Protein AF-A0AAX1NDA7-F1 (afdb_monomer_lite)

Sequence (200 aa):
MTFFILLLIAFISIFSLPVILVQLQAKRLNAKITISEAFKLRASKSASEKLFKGLAIVQENNFNISLSDLETLHLAGGNPEKVMTALLKYRDIKSLSFQKLSALELAGLDYEASIEDSLKDKTLRIESLKIGQFVINYEAVFSNRIGLGLEENQNENLESKIIDRLTNFLMNWEGEDKLKMQHYILTNVLNVEYWDRILV

Foldseek 3Di:
DVVVVVVVVVVCCVLQVQLVVLQVLLVVLQAHDDSVVSSVCVVVVLRDNQLSLLRNLCVVVVPPADSVNSSVLVVLVFGSNVLSVVCVVCVVPPLDDSVLSSVCRSVVHPQVVLVVVQQDWDKDWDAFPDDPPDTDTDIDTDRHRRPQPPPPVVVVVVVVQLVVLVVVCVVPDPDPDPVVVVVCCVCPSVNPVVVVVVSD

InterPro domains:
  IPR022853 Flotillin-like protein FloA [PF12127] (5-127)

Structure (mmCIF, N/CA/C/O backbone):
data_AF-A0AAX1NDA7-F1
#
_entry.id   AF-A0AAX1NDA7-F1
#
loop_
_atom_site.group_PDB
_atom_site.id
_atom_site.type_symbol
_atom_site.label_atom_id
_atom_site.label_alt_id
_atom_site.label_comp_id
_atom_site.label_asym_id
_atom_site.label_entity_id
_atom_site.label_seq_id
_atom_site.pdbx_PDB_ins_code
_atom_site.Cartn_x
_ato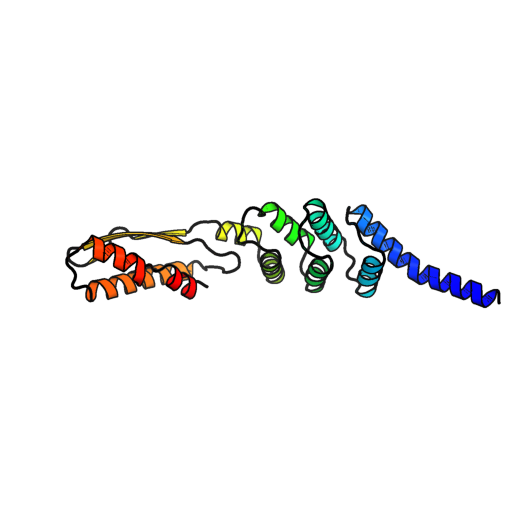m_site.Cartn_y
_atom_site.Cartn_z
_atom_site.occupancy
_atom_site.B_iso_or_equiv
_atom_site.auth_seq_id
_atom_site.auth_comp_id
_atom_site.auth_asym_id
_atom_site.auth_atom_id
_atom_site.pdbx_PDB_model_num
ATOM 1 N N . MET A 1 1 ? 36.293 -14.460 -36.696 1.00 82.44 1 MET A N 1
ATOM 2 C CA . MET A 1 1 ? 36.290 -13.334 -35.731 1.00 82.44 1 MET A CA 1
ATOM 3 C C . MET A 1 1 ? 35.095 -12.407 -35.942 1.00 82.44 1 MET A C 1
ATOM 5 O O . MET A 1 1 ? 34.303 -12.256 -35.024 1.00 82.44 1 MET A O 1
ATOM 9 N N . THR A 1 2 ? 34.897 -11.866 -37.148 1.00 92.12 2 THR A N 1
ATOM 10 C CA . THR A 1 2 ? 33.751 -11.003 -37.511 1.00 92.12 2 THR A CA 1
ATOM 11 C C . THR A 1 2 ? 32.382 -11.622 -37.216 1.00 92.12 2 THR A C 1
ATOM 13 O O . THR A 1 2 ? 31.548 -10.963 -36.611 1.00 92.12 2 THR A O 1
ATOM 16 N N . PHE A 1 3 ? 32.171 -12.902 -37.539 1.00 94.12 3 PHE A N 1
ATOM 17 C CA . PHE A 1 3 ? 30.921 -13.614 -37.223 1.00 94.12 3 PHE A CA 1
ATOM 18 C C . PHE A 1 3 ? 30.605 -13.648 -35.716 1.00 94.12 3 PHE A C 1
ATOM 20 O O . PHE A 1 3 ? 29.478 -13.389 -35.309 1.00 94.12 3 PHE A O 1
ATOM 27 N N . PHE A 1 4 ? 31.613 -13.905 -34.878 1.00 93.94 4 PHE A N 1
ATOM 28 C CA . PHE A 1 4 ? 31.458 -13.976 -33.420 1.00 93.94 4 PHE A CA 1
ATOM 29 C C . PHE A 1 4 ? 31.134 -12.608 -32.810 1.00 93.94 4 PHE A C 1
ATOM 31 O O . PHE A 1 4 ? 30.295 -12.507 -31.921 1.00 93.94 4 PHE A O 1
ATOM 38 N N . ILE A 1 5 ? 31.763 -11.549 -33.328 1.00 94.19 5 ILE A N 1
ATOM 39 C CA . ILE A 1 5 ? 31.472 -10.164 -32.938 1.00 94.19 5 ILE A CA 1
ATOM 40 C C . ILE A 1 5 ? 30.029 -9.805 -33.307 1.00 94.19 5 ILE A C 1
ATOM 42 O O . ILE A 1 5 ? 29.308 -9.237 -32.492 1.00 94.19 5 ILE A O 1
ATOM 46 N N . LEU A 1 6 ? 29.584 -10.180 -34.508 1.00 94.12 6 LEU A N 1
ATOM 47 C CA . LEU A 1 6 ? 28.227 -9.901 -34.975 1.00 94.12 6 LEU A CA 1
ATOM 48 C C . LEU A 1 6 ? 27.173 -10.632 -34.127 1.00 94.12 6 LEU A C 1
ATOM 50 O O . LEU A 1 6 ? 26.160 -10.042 -33.757 1.00 94.12 6 LEU A O 1
ATOM 54 N N . LEU A 1 7 ? 27.454 -11.882 -33.748 1.00 93.94 7 LEU A N 1
ATOM 55 C CA . LEU A 1 7 ? 26.606 -12.675 -32.857 1.00 93.94 7 LEU A CA 1
ATOM 56 C C . LEU A 1 7 ? 26.538 -12.079 -31.443 1.00 93.94 7 LEU A C 1
ATOM 58 O O . LEU A 1 7 ? 25.459 -12.010 -30.858 1.00 93.94 7 LEU A O 1
ATOM 62 N N . LEU A 1 8 ? 27.661 -11.586 -30.916 1.00 92.62 8 LEU A N 1
ATOM 63 C CA . LEU A 1 8 ? 27.707 -10.906 -29.621 1.00 92.62 8 LEU A CA 1
ATOM 64 C C . LEU A 1 8 ? 26.878 -9.611 -29.627 1.00 92.62 8 LEU A C 1
ATOM 66 O O . LEU A 1 8 ? 26.111 -9.365 -28.699 1.00 92.62 8 LEU A O 1
ATOM 70 N N . ILE A 1 9 ? 26.995 -8.799 -30.682 1.00 91.31 9 ILE A N 1
ATOM 71 C CA . ILE A 1 9 ? 26.216 -7.560 -30.835 1.00 91.31 9 ILE A CA 1
ATOM 72 C C . ILE A 1 9 ? 24.720 -7.876 -30.925 1.00 91.31 9 ILE A C 1
ATOM 74 O O . ILE A 1 9 ? 23.918 -7.238 -30.240 1.00 91.31 9 ILE A O 1
ATOM 78 N N . ALA A 1 10 ? 24.346 -8.881 -31.722 1.00 89.94 10 ALA A N 1
ATOM 79 C CA . ALA A 1 10 ? 22.960 -9.326 -31.832 1.00 89.94 10 ALA A CA 1
ATOM 80 C C . ALA A 1 10 ? 22.410 -9.784 -30.471 1.00 89.94 10 ALA A C 1
ATOM 82 O O . ALA A 1 10 ? 21.318 -9.374 -30.080 1.00 89.94 10 ALA A O 1
ATOM 83 N N . PHE A 1 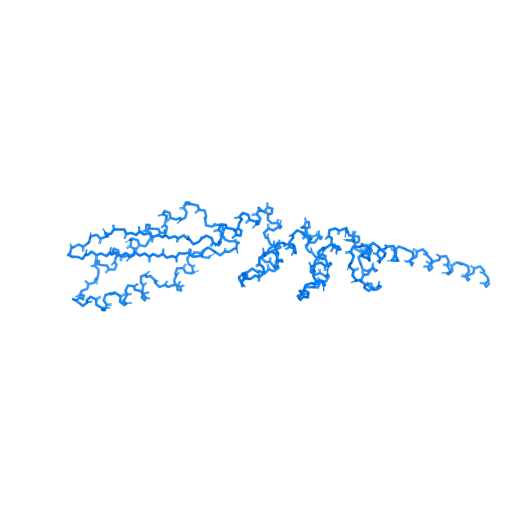11 ? 23.194 -10.554 -29.711 1.00 90.06 11 PHE A N 1
ATOM 84 C CA . PHE A 1 11 ? 22.829 -10.997 -28.367 1.00 90.06 11 PHE A CA 1
ATOM 85 C C . PHE A 1 11 ? 22.601 -9.807 -27.424 1.00 90.06 11 PHE A C 1
ATOM 87 O O . PHE A 1 11 ? 21.525 -9.677 -26.845 1.00 90.06 11 PHE A O 1
ATOM 94 N N . ILE A 1 12 ? 23.555 -8.876 -27.325 1.00 88.62 12 ILE A N 1
ATOM 95 C CA . ILE A 1 12 ? 23.425 -7.690 -26.461 1.00 88.62 12 ILE A CA 1
ATOM 96 C C . ILE A 1 12 ? 22.200 -6.855 -26.853 1.00 88.62 12 ILE A C 1
ATOM 98 O O . ILE A 1 12 ? 21.467 -6.389 -25.979 1.00 88.62 12 ILE A O 1
ATOM 102 N N . SER A 1 13 ? 21.944 -6.685 -28.152 1.00 85.69 13 SER A N 1
ATOM 103 C CA . SER A 1 13 ? 20.793 -5.923 -28.642 1.00 85.69 13 SER A CA 1
ATOM 104 C C . SER A 1 13 ? 19.461 -6.556 -28.213 1.00 85.69 13 SER A C 1
ATOM 106 O O . SER A 1 13 ? 18.591 -5.860 -27.689 1.00 85.69 13 SER A O 1
ATOM 108 N N . ILE A 1 14 ? 19.334 -7.883 -28.317 1.00 86.69 14 ILE A N 1
ATOM 109 C CA . ILE A 1 14 ? 18.126 -8.621 -27.911 1.00 86.69 14 ILE A CA 1
ATOM 110 C C . ILE A 1 14 ? 17.845 -8.483 -26.406 1.00 86.69 14 ILE A C 1
ATOM 112 O O . ILE A 1 14 ? 16.685 -8.363 -26.013 1.00 86.69 14 ILE A O 1
ATOM 116 N N . PHE A 1 15 ? 18.879 -8.469 -25.559 1.00 84.56 15 PHE A N 1
ATOM 117 C CA . PHE A 1 15 ? 18.701 -8.351 -24.106 1.00 84.56 15 PHE A CA 1
ATOM 118 C C . PHE A 1 15 ? 18.529 -6.905 -23.622 1.00 84.56 15 PHE A C 1
ATOM 120 O O . PHE A 1 15 ? 17.780 -6.663 -22.676 1.00 84.56 15 PHE A O 1
ATOM 127 N N . SER A 1 16 ? 19.188 -5.937 -24.260 1.00 87.88 16 SER A N 1
ATOM 128 C CA . SER A 1 16 ? 19.154 -4.527 -23.839 1.00 87.88 16 SER A CA 1
ATOM 129 C C . SER A 1 16 ? 17.876 -3.801 -24.260 1.00 87.88 16 SER A C 1
ATOM 131 O O . SER A 1 16 ? 17.327 -3.034 -23.468 1.00 87.88 16 SER A O 1
ATOM 133 N N . LEU A 1 17 ? 17.360 -4.064 -25.467 1.00 88.94 17 LEU A N 1
ATOM 134 C CA . LEU A 1 17 ? 16.181 -3.369 -25.992 1.00 88.94 17 LEU A CA 1
ATOM 135 C C . LEU A 1 17 ? 14.946 -3.505 -25.078 1.00 88.94 17 LEU A C 1
ATOM 137 O O . LEU A 1 17 ? 14.357 -2.476 -24.742 1.00 88.94 17 LEU A O 1
ATOM 141 N N . PRO A 1 18 ? 14.560 -4.705 -24.592 1.00 90.75 18 PRO A N 1
ATOM 142 C CA . PRO A 1 18 ? 13.415 -4.843 -23.694 1.00 90.75 18 PRO A CA 1
ATOM 143 C C . PRO A 1 18 ? 13.579 -4.084 -22.374 1.00 90.75 18 PRO A C 1
ATOM 145 O O . PRO A 1 18 ? 12.606 -3.530 -21.870 1.00 90.75 18 PRO A O 1
ATOM 148 N N . VAL A 1 19 ? 14.795 -4.034 -21.820 1.00 93.38 19 VAL A N 1
ATOM 149 C CA . VAL A 1 19 ? 15.082 -3.319 -20.563 1.00 93.38 19 VAL A CA 1
ATOM 150 C C . VAL A 1 19 ? 14.910 -1.812 -20.756 1.00 93.38 19 VAL A C 1
ATOM 152 O O . VAL A 1 19 ? 14.253 -1.154 -19.950 1.00 93.38 19 VAL A O 1
ATOM 155 N N . ILE A 1 20 ? 15.425 -1.274 -21.864 1.00 93.31 20 ILE A N 1
ATOM 156 C CA . ILE A 1 20 ? 15.280 0.145 -22.214 1.00 93.31 20 ILE A CA 1
ATOM 157 C C . ILE A 1 20 ? 13.802 0.505 -22.407 1.00 93.31 20 ILE A C 1
ATOM 159 O O . ILE A 1 20 ? 13.357 1.556 -21.945 1.00 93.31 20 ILE A O 1
ATOM 163 N N . LEU A 1 21 ? 13.010 -0.372 -23.035 1.00 93.62 21 LEU A N 1
ATOM 164 C CA . LEU A 1 21 ? 11.570 -0.154 -23.203 1.00 93.62 21 LEU A CA 1
ATOM 165 C C . LEU A 1 21 ? 10.838 -0.038 -21.860 1.00 93.62 21 LEU A C 1
ATOM 167 O O . LEU A 1 21 ? 9.970 0.824 -21.724 1.00 93.62 21 LEU A O 1
ATOM 171 N N . VAL A 1 22 ? 11.199 -0.854 -20.865 1.00 94.88 22 VAL A N 1
ATOM 172 C CA . VAL A 1 22 ? 10.634 -0.771 -19.507 1.00 94.88 22 VAL A CA 1
ATOM 173 C C . VAL A 1 22 ? 11.007 0.558 -18.840 1.00 94.88 22 VAL A C 1
ATOM 175 O O . VAL A 1 22 ? 10.139 1.223 -18.277 1.00 94.88 22 VAL A O 1
ATOM 178 N N . GLN A 1 23 ? 12.260 1.010 -18.968 1.00 95.19 23 GLN A N 1
ATOM 179 C CA . GLN A 1 23 ? 12.670 2.320 -18.442 1.00 95.19 23 GLN A CA 1
ATOM 180 C C . GLN A 1 23 ? 11.934 3.483 -19.110 1.00 95.19 23 GLN A C 1
ATOM 182 O O . GLN A 1 23 ? 11.559 4.444 -18.441 1.00 95.19 23 GLN A O 1
ATOM 187 N N . LEU A 1 24 ? 11.706 3.404 -20.423 1.00 94.88 24 LEU A N 1
ATOM 188 C CA . LEU A 1 24 ? 10.935 4.414 -21.143 1.00 94.88 24 LEU A CA 1
ATOM 189 C C . LEU A 1 24 ? 9.473 4.440 -20.689 1.00 94.88 24 LEU A C 1
ATOM 191 O O . LEU A 1 24 ? 8.916 5.525 -20.549 1.00 94.88 24 LEU A O 1
ATOM 195 N N . GLN A 1 25 ? 8.862 3.280 -20.435 1.00 95.19 25 GLN A N 1
ATOM 196 C CA . GLN A 1 25 ? 7.503 3.200 -19.887 1.00 95.19 25 GLN A CA 1
ATOM 197 C C . GLN A 1 25 ? 7.418 3.843 -18.502 1.00 95.19 25 GLN A C 1
ATOM 199 O O . GLN A 1 25 ? 6.576 4.713 -18.297 1.00 95.19 25 GLN A O 1
ATOM 204 N N . ALA A 1 26 ? 8.331 3.490 -17.595 1.00 96.44 26 ALA A N 1
ATOM 205 C CA . ALA A 1 26 ? 8.395 4.088 -16.265 1.00 96.44 26 ALA A CA 1
ATOM 206 C C . ALA A 1 26 ? 8.580 5.613 -16.345 1.00 96.44 26 ALA A C 1
ATOM 208 O O . ALA A 1 26 ? 7.808 6.371 -15.759 1.00 96.44 26 ALA A O 1
ATOM 209 N N . LYS A 1 27 ? 9.524 6.077 -17.176 1.00 96.56 27 LYS A N 1
ATOM 210 C CA . LYS A 1 27 ? 9.809 7.505 -17.363 1.00 96.56 27 LYS A CA 1
ATOM 211 C C . LYS A 1 27 ? 8.614 8.288 -17.913 1.00 96.56 27 LYS A C 1
ATOM 213 O O . LYS A 1 27 ? 8.420 9.430 -17.513 1.00 96.56 27 LYS A O 1
ATOM 218 N N . ARG A 1 28 ? 7.814 7.702 -18.814 1.00 97.38 28 ARG A N 1
ATOM 219 C CA . ARG A 1 28 ? 6.577 8.331 -19.324 1.00 97.38 28 ARG A CA 1
ATOM 220 C C . ARG A 1 28 ? 5.535 8.555 -18.229 1.00 97.38 28 ARG A C 1
ATOM 222 O O . ARG A 1 28 ? 4.724 9.460 -18.358 1.00 97.38 28 ARG A O 1
ATOM 229 N N . LEU A 1 29 ? 5.572 7.741 -17.181 1.00 96.25 29 LEU A N 1
ATOM 230 C CA . LEU A 1 29 ? 4.669 7.795 -16.034 1.00 96.25 29 LEU A CA 1
ATOM 231 C C . LEU A 1 29 ? 5.309 8.509 -14.832 1.00 96.25 29 LEU A C 1
ATOM 233 O O . LEU A 1 29 ? 4.854 8.326 -13.713 1.00 96.25 29 LEU A O 1
ATOM 237 N N . ASN A 1 30 ? 6.383 9.281 -15.050 1.00 95.94 30 ASN A N 1
ATOM 238 C CA . ASN A 1 30 ? 7.166 9.974 -14.017 1.00 95.94 30 ASN A CA 1
ATOM 239 C C . ASN A 1 30 ? 7.809 9.066 -12.952 1.00 95.94 30 ASN A C 1
ATOM 241 O O . ASN A 1 30 ? 8.364 9.555 -11.970 1.00 95.94 30 ASN A O 1
ATOM 245 N N . ALA A 1 31 ? 7.839 7.754 -13.182 1.00 96.81 31 ALA A N 1
ATOM 246 C CA . ALA A 1 31 ? 8.492 6.791 -12.313 1.00 96.81 31 ALA A CA 1
ATOM 247 C C . ALA A 1 31 ? 9.965 6.622 -12.716 1.00 96.81 31 ALA A C 1
ATOM 249 O O . ALA A 1 31 ? 10.293 6.237 -13.844 1.00 96.81 31 ALA A O 1
ATOM 250 N N . LYS A 1 32 ? 10.883 6.903 -11.791 1.00 95.88 32 LYS A N 1
ATOM 251 C CA . LYS A 1 32 ? 12.325 6.728 -12.006 1.00 95.88 32 LYS A CA 1
ATOM 252 C C . LYS A 1 32 ? 12.742 5.341 -11.535 1.00 95.88 32 LYS A C 1
ATOM 254 O O . LYS A 1 32 ? 12.599 5.025 -10.361 1.00 95.88 32 LYS A O 1
ATOM 259 N N . ILE A 1 33 ? 13.292 4.534 -12.438 1.00 96.50 33 ILE A N 1
ATOM 260 C CA . ILE A 1 33 ? 13.837 3.210 -12.116 1.00 96.50 33 ILE A CA 1
ATOM 261 C C . ILE A 1 33 ? 15.263 3.069 -12.641 1.00 96.50 33 ILE A C 1
ATOM 263 O O . ILE A 1 33 ? 15.625 3.584 -13.706 1.00 96.50 33 ILE A O 1
ATOM 267 N N . THR A 1 34 ? 16.075 2.334 -11.899 1.00 95.62 34 THR A N 1
ATOM 268 C CA . THR A 1 34 ? 17.425 1.947 -12.300 1.00 95.62 34 THR A CA 1
ATOM 269 C C . THR A 1 34 ? 17.394 0.858 -13.377 1.00 95.62 34 THR A C 1
ATOM 271 O O . THR A 1 34 ? 16.381 0.199 -13.621 1.00 95.62 34 THR A O 1
ATOM 274 N N . ILE A 1 35 ? 18.528 0.653 -14.050 1.00 92.12 35 ILE A N 1
ATOM 275 C CA . ILE A 1 35 ? 18.670 -0.383 -15.087 1.00 92.12 35 ILE A CA 1
ATOM 276 C C . ILE A 1 35 ? 18.505 -1.784 -14.476 1.00 92.12 35 ILE A C 1
ATOM 278 O O . ILE A 1 35 ? 17.890 -2.659 -15.084 1.00 92.12 35 ILE A O 1
ATOM 282 N N . SER A 1 36 ? 19.025 -1.994 -13.263 1.00 93.31 36 SER A N 1
ATOM 283 C CA . SER A 1 36 ? 18.909 -3.265 -12.544 1.00 93.31 36 SER A CA 1
ATOM 284 C C . SER A 1 36 ? 17.461 -3.572 -12.156 1.00 93.31 36 SER A C 1
ATOM 286 O O . SER A 1 36 ? 17.020 -4.708 -12.313 1.00 93.31 36 SER A O 1
ATOM 288 N N . GLU A 1 37 ? 16.696 -2.574 -11.711 1.00 95.94 37 GLU A N 1
ATOM 289 C CA . GLU A 1 37 ? 15.258 -2.714 -11.447 1.00 95.94 37 GLU A CA 1
ATOM 290 C C . GLU A 1 37 ? 14.476 -3.006 -12.728 1.00 95.94 37 GLU A C 1
ATOM 292 O O . GLU A 1 37 ? 13.682 -3.941 -12.756 1.00 95.94 37 GLU A O 1
ATOM 297 N N . ALA A 1 38 ? 14.750 -2.288 -13.820 1.00 95.00 38 ALA A N 1
ATOM 298 C CA . ALA A 1 38 ? 14.111 -2.547 -15.109 1.00 95.00 38 ALA A CA 1
ATOM 299 C C . ALA A 1 38 ? 14.371 -3.978 -15.611 1.00 95.00 38 ALA A C 1
ATOM 301 O O . ALA A 1 38 ? 13.467 -4.628 -16.140 1.00 95.00 38 ALA A O 1
ATOM 302 N N . PHE A 1 39 ? 15.588 -4.492 -15.408 1.00 93.75 39 PHE A N 1
ATOM 303 C CA . PHE A 1 39 ? 15.922 -5.880 -15.714 1.00 93.75 39 PHE A CA 1
ATOM 304 C C . PHE A 1 39 ? 15.120 -6.868 -14.851 1.00 93.75 39 PHE A C 1
ATOM 306 O O . PHE A 1 39 ? 14.557 -7.819 -15.394 1.00 93.75 39 PHE A O 1
ATOM 313 N N . LYS A 1 40 ? 15.010 -6.624 -13.536 1.00 94.25 40 LYS A N 1
ATOM 314 C CA . LYS A 1 40 ? 14.211 -7.459 -12.620 1.00 94.25 40 LYS A CA 1
ATOM 315 C C . LYS A 1 40 ? 12.735 -7.486 -13.012 1.00 94.25 40 LYS A C 1
ATOM 317 O O . LYS A 1 40 ? 12.207 -8.570 -13.235 1.00 94.25 40 LYS A O 1
ATOM 322 N N . LEU A 1 41 ? 12.123 -6.316 -13.207 1.00 95.50 41 LEU A N 1
ATOM 323 C CA . LEU A 1 41 ? 10.721 -6.182 -13.623 1.00 95.50 41 LEU A CA 1
ATOM 324 C C . LEU A 1 41 ? 10.449 -6.869 -14.968 1.00 95.50 41 LEU A C 1
ATOM 326 O O . LEU A 1 41 ? 9.379 -7.438 -15.202 1.00 95.50 41 LEU A O 1
ATOM 330 N N . ARG A 1 42 ? 11.427 -6.828 -15.883 1.00 92.31 42 ARG A N 1
ATOM 331 C CA . ARG A 1 42 ? 11.331 -7.538 -17.159 1.00 92.31 42 ARG A CA 1
ATOM 332 C C . ARG A 1 42 ? 11.388 -9.054 -16.968 1.00 92.31 42 ARG A C 1
ATOM 334 O O . ARG A 1 42 ? 10.616 -9.756 -17.621 1.00 92.31 42 ARG A O 1
ATOM 341 N N . ALA A 1 43 ? 12.285 -9.546 -16.116 1.00 91.25 43 ALA A N 1
ATOM 342 C CA . ALA A 1 43 ? 12.446 -10.971 -15.839 1.00 91.25 43 ALA A CA 1
ATOM 343 C C . ALA A 1 43 ? 11.220 -11.566 -15.125 1.00 91.25 43 ALA A C 1
ATOM 345 O O . ALA A 1 43 ? 10.753 -12.634 -15.520 1.00 91.25 43 ALA A O 1
ATOM 346 N N . SER A 1 44 ? 10.658 -10.855 -14.140 1.00 91.94 44 SER A N 1
ATOM 347 C CA . SER A 1 44 ? 9.440 -11.256 -13.418 1.00 91.94 44 SER A CA 1
ATOM 348 C C . SER A 1 44 ? 8.150 -11.019 -14.212 1.00 91.94 44 SER A C 1
ATOM 350 O O . SER A 1 44 ? 7.101 -11.534 -13.835 1.00 91.94 44 SER A O 1
ATOM 352 N N . LYS A 1 45 ? 8.216 -10.277 -15.330 1.00 92.44 45 LYS A N 1
ATOM 353 C CA . LYS A 1 45 ? 7.056 -9.835 -16.128 1.00 92.44 45 LYS A CA 1
ATOM 354 C C . LYS A 1 45 ? 6.032 -9.036 -15.304 1.00 92.44 45 LYS A C 1
ATOM 356 O O . LYS A 1 45 ? 4.847 -9.053 -15.621 1.00 92.44 45 LYS A O 1
ATOM 361 N N . SER A 1 46 ? 6.494 -8.322 -14.281 1.00 93.62 46 SER A N 1
ATOM 362 C CA . SER A 1 46 ? 5.663 -7.508 -13.383 1.00 93.62 46 SER A CA 1
ATOM 363 C C . SER A 1 46 ? 5.538 -6.044 -13.820 1.00 93.62 46 SER A C 1
ATOM 365 O O . SER A 1 46 ? 4.768 -5.287 -13.232 1.00 93.62 46 SER A O 1
ATOM 367 N N . ALA A 1 47 ? 6.294 -5.622 -14.842 1.00 94.25 47 ALA A N 1
ATOM 368 C CA . ALA A 1 47 ? 6.224 -4.265 -15.374 1.00 94.25 47 ALA A CA 1
ATOM 369 C C . ALA A 1 47 ? 4.800 -3.944 -15.860 1.00 94.25 47 ALA A C 1
ATOM 371 O O . ALA A 1 47 ? 4.333 -4.498 -16.857 1.00 94.25 47 ALA A O 1
ATOM 372 N N . SER A 1 48 ? 4.127 -3.023 -15.170 1.00 96.12 48 SER A N 1
ATOM 373 C CA . SER A 1 48 ? 2.771 -2.591 -15.495 1.00 96.12 48 SER A CA 1
ATOM 374 C C . SER A 1 48 ? 2.585 -1.095 -15.258 1.00 96.12 48 SER A C 1
ATOM 376 O O . SER A 1 48 ? 3.280 -0.476 -14.452 1.00 96.12 48 SER A O 1
ATOM 378 N N . GLU A 1 49 ? 1.616 -0.501 -15.956 1.00 96.50 49 GLU A N 1
ATOM 379 C CA . GLU A 1 49 ? 1.283 0.919 -15.802 1.00 96.50 49 GLU A CA 1
ATOM 380 C C . GLU A 1 49 ? 0.871 1.251 -14.360 1.00 96.50 49 GLU A C 1
ATOM 382 O O . GLU A 1 49 ? 1.348 2.232 -13.795 1.00 96.50 49 GLU A O 1
ATOM 387 N N . LYS A 1 50 ? 0.057 0.386 -13.740 1.00 96.62 50 LYS A N 1
ATOM 388 C CA . LYS A 1 50 ? -0.397 0.529 -12.346 1.00 96.62 50 LYS A CA 1
ATOM 389 C C . LYS A 1 50 ? 0.770 0.519 -11.358 1.00 96.62 50 LYS A C 1
ATOM 391 O O . LYS A 1 50 ? 0.790 1.310 -10.418 1.00 96.62 50 LYS A O 1
ATOM 396 N N . LEU A 1 51 ? 1.759 -0.353 -11.577 1.00 97.62 51 LEU A N 1
ATOM 397 C CA . LEU A 1 51 ? 2.968 -0.403 -10.754 1.00 97.62 51 LEU A CA 1
ATOM 398 C C . LEU A 1 51 ? 3.750 0.912 -10.847 1.00 97.62 51 LEU A C 1
ATOM 400 O O . LEU A 1 51 ? 4.122 1.485 -9.825 1.00 97.62 51 LEU A O 1
ATOM 404 N N . PHE A 1 52 ? 3.971 1.414 -12.065 1.00 97.94 52 PHE A N 1
ATOM 405 C CA . PHE A 1 52 ? 4.724 2.650 -12.271 1.00 97.94 52 PHE A CA 1
ATOM 406 C C . PHE A 1 52 ? 3.997 3.883 -11.743 1.00 97.94 52 PHE A C 1
ATOM 408 O O . PHE A 1 52 ? 4.640 4.720 -11.121 1.00 97.94 52 PHE A O 1
ATOM 415 N N . LYS A 1 53 ? 2.675 3.983 -11.908 1.00 97.94 53 LYS A N 1
ATOM 416 C CA . LYS A 1 53 ? 1.899 5.078 -11.309 1.00 97.94 53 LYS A CA 1
ATOM 417 C C . LYS A 1 53 ? 1.961 5.053 -9.782 1.00 97.94 53 LYS A C 1
ATOM 419 O O . LYS A 1 53 ? 2.193 6.091 -9.169 1.00 97.94 53 LYS A O 1
ATOM 424 N N . GLY A 1 54 ? 1.855 3.871 -9.168 1.00 97.38 54 GLY A N 1
ATOM 425 C CA . GLY A 1 54 ? 2.090 3.714 -7.730 1.00 97.38 54 GLY A CA 1
ATOM 426 C C . GLY A 1 54 ? 3.495 4.167 -7.313 1.00 97.38 54 GLY A C 1
ATOM 427 O O . GLY A 1 54 ? 3.641 4.908 -6.342 1.00 97.38 54 GLY A O 1
ATOM 428 N N . LEU A 1 55 ? 4.526 3.791 -8.078 1.00 98.06 55 LEU A N 1
ATOM 429 C CA . LEU A 1 55 ? 5.908 4.204 -7.813 1.00 98.06 55 LEU A CA 1
ATOM 430 C C . LEU A 1 55 ? 6.111 5.718 -7.967 1.00 98.06 55 LEU A C 1
ATOM 432 O O . LEU A 1 55 ? 6.842 6.310 -7.176 1.00 98.06 55 LEU A O 1
ATOM 436 N N . ALA A 1 56 ? 5.467 6.349 -8.949 1.00 97.88 56 ALA A N 1
ATOM 437 C CA . ALA A 1 56 ? 5.511 7.796 -9.124 1.00 97.88 56 ALA A CA 1
ATOM 438 C C . ALA A 1 56 ? 4.950 8.510 -7.887 1.00 97.88 56 ALA A C 1
ATOM 440 O O . ALA A 1 56 ? 5.630 9.365 -7.326 1.00 97.88 56 ALA A O 1
ATOM 441 N N . ILE A 1 57 ? 3.795 8.069 -7.372 1.00 97.69 57 ILE A N 1
ATOM 442 C CA . ILE A 1 57 ? 3.213 8.610 -6.131 1.00 97.69 57 ILE A CA 1
ATOM 443 C C . ILE A 1 57 ? 4.184 8.451 -4.951 1.00 97.69 57 ILE A C 1
ATOM 445 O O . ILE A 1 57 ? 4.363 9.397 -4.180 1.00 97.69 57 ILE A O 1
ATOM 449 N N . VAL A 1 58 ? 4.837 7.287 -4.819 1.00 97.50 58 VAL A N 1
ATOM 450 C CA . VAL A 1 58 ? 5.866 7.039 -3.792 1.00 97.50 58 VAL A CA 1
ATOM 451 C C . VAL A 1 58 ? 7.004 8.054 -3.881 1.00 97.50 58 VAL A C 1
ATOM 453 O O . VAL A 1 58 ? 7.354 8.677 -2.879 1.00 97.50 58 VAL A O 1
ATOM 456 N N . GLN A 1 59 ? 7.566 8.227 -5.077 1.00 97.00 59 GLN A N 1
ATOM 457 C CA . GLN A 1 59 ? 8.739 9.068 -5.314 1.00 97.00 59 GLN A CA 1
ATOM 458 C C . GLN A 1 59 ? 8.429 10.563 -5.204 1.00 97.00 59 GLN A C 1
ATOM 460 O O . GLN A 1 59 ? 9.234 11.311 -4.657 1.00 97.00 59 GLN A O 1
ATOM 465 N N . GLU A 1 60 ? 7.268 11.000 -5.691 1.00 96.88 60 GLU A N 1
ATOM 466 C CA . GLU A 1 60 ? 6.836 12.400 -5.640 1.00 96.88 60 GLU A CA 1
ATOM 467 C C . GLU A 1 60 ? 6.529 12.853 -4.207 1.00 96.88 60 G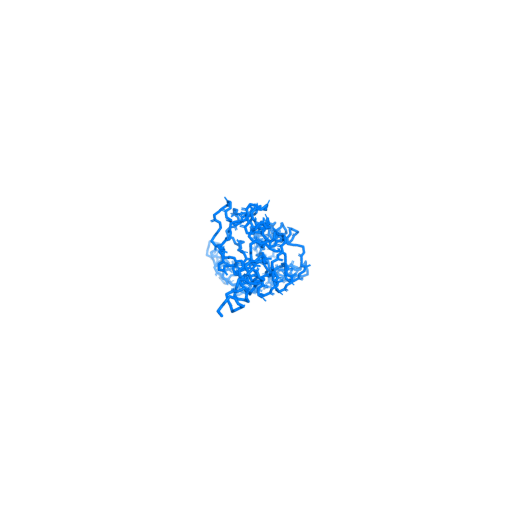LU A C 1
ATOM 469 O O . GLU A 1 60 ? 6.815 13.993 -3.842 1.00 96.88 60 GLU A O 1
ATOM 474 N N . ASN A 1 61 ? 5.999 11.954 -3.371 1.00 96.00 61 ASN A N 1
ATOM 475 C CA . ASN A 1 61 ? 5.583 12.269 -2.001 1.00 96.00 61 ASN A CA 1
ATOM 476 C C . ASN A 1 61 ? 6.575 11.797 -0.926 1.00 96.00 61 ASN A C 1
ATOM 478 O O . ASN A 1 61 ? 6.302 11.950 0.264 1.00 96.00 61 ASN A O 1
ATOM 482 N N . ASN A 1 62 ? 7.731 11.259 -1.331 1.00 93.62 62 ASN A N 1
ATOM 483 C CA . ASN A 1 62 ? 8.782 10.742 -0.447 1.00 93.62 62 ASN A CA 1
ATOM 484 C C . ASN A 1 62 ? 8.287 9.669 0.542 1.00 93.62 62 ASN A C 1
ATOM 486 O O . ASN A 1 62 ? 8.682 9.651 1.710 1.00 93.62 62 ASN A O 1
ATOM 490 N N . PHE A 1 63 ? 7.417 8.764 0.088 1.00 95.25 63 PHE A N 1
ATOM 491 C CA . PHE A 1 63 ? 7.030 7.611 0.897 1.00 95.25 63 PHE A CA 1
ATOM 492 C C . PHE A 1 63 ? 8.216 6.646 1.055 1.00 95.25 63 PHE A C 1
ATOM 494 O O . PHE A 1 63 ? 8.913 6.338 0.091 1.00 95.25 63 PHE A O 1
ATOM 501 N N . ASN A 1 64 ? 8.421 6.117 2.265 1.00 94.69 64 ASN A N 1
ATOM 502 C CA . ASN A 1 64 ? 9.439 5.096 2.537 1.00 94.69 64 ASN A CA 1
ATOM 503 C C . ASN A 1 64 ? 8.928 3.690 2.167 1.00 94.69 64 ASN A C 1
ATOM 505 O O . ASN A 1 64 ? 8.759 2.832 3.031 1.00 94.69 64 ASN A O 1
ATOM 509 N N . ILE A 1 65 ? 8.599 3.495 0.890 1.00 96.31 65 ILE A N 1
ATOM 510 C CA . ILE A 1 65 ? 8.079 2.241 0.332 1.00 96.31 65 ILE A CA 1
ATOM 511 C C . ILE A 1 65 ? 8.966 1.879 -0.852 1.00 96.31 65 ILE A C 1
ATOM 513 O O . ILE A 1 65 ? 9.246 2.721 -1.706 1.00 96.31 65 ILE A O 1
ATOM 517 N N . SER A 1 66 ? 9.443 0.639 -0.902 1.00 96.62 66 SER A N 1
ATOM 518 C CA . SER A 1 66 ? 10.336 0.217 -1.977 1.00 96.62 66 SER A CA 1
ATOM 519 C C . SER A 1 66 ? 9.554 -0.193 -3.228 1.00 96.62 66 SER A C 1
ATOM 521 O O . SER A 1 66 ? 8.396 -0.609 -3.161 1.00 96.62 66 SER A O 1
ATOM 523 N N . LEU A 1 67 ? 10.214 -0.158 -4.391 1.00 96.75 67 LEU A N 1
ATOM 524 C CA . LEU A 1 67 ? 9.664 -0.745 -5.618 1.00 96.75 67 LEU A CA 1
ATOM 525 C C . LEU A 1 67 ? 9.312 -2.231 -5.427 1.00 96.75 67 LEU A C 1
ATOM 527 O O . LEU A 1 67 ? 8.312 -2.693 -5.965 1.00 96.75 67 LEU A O 1
ATOM 531 N N . SER A 1 68 ? 10.101 -2.960 -4.631 1.00 96.56 68 SER A N 1
ATOM 532 C CA . SER A 1 68 ? 9.865 -4.378 -4.343 1.00 96.56 68 SER A CA 1
ATOM 533 C C . SER A 1 68 ? 8.558 -4.610 -3.582 1.00 96.56 68 SER A C 1
ATOM 535 O O . SER A 1 68 ? 7.886 -5.611 -3.824 1.00 96.56 68 SER A O 1
ATOM 537 N N . ASP A 1 69 ? 8.176 -3.700 -2.682 1.00 97.50 69 ASP A N 1
ATOM 538 C CA . ASP A 1 69 ? 6.921 -3.803 -1.928 1.00 97.50 69 ASP A CA 1
ATOM 539 C C . ASP A 1 69 ? 5.715 -3.609 -2.857 1.00 97.50 69 ASP A C 1
ATOM 541 O O . ASP A 1 69 ? 4.763 -4.393 -2.830 1.00 97.50 69 ASP A O 1
ATOM 545 N N . LEU A 1 70 ? 5.789 -2.607 -3.742 1.00 97.75 70 LEU A N 1
ATOM 546 C CA . LEU A 1 70 ? 4.761 -2.362 -4.756 1.00 97.75 70 LEU A CA 1
ATOM 547 C C . LEU A 1 70 ? 4.669 -3.515 -5.765 1.00 97.75 70 LEU A C 1
ATOM 549 O O . LEU A 1 70 ? 3.570 -3.911 -6.151 1.00 97.75 70 LEU A O 1
ATOM 553 N N . GLU A 1 71 ? 5.810 -4.068 -6.185 1.00 97.38 71 GLU A N 1
ATOM 554 C CA . GLU A 1 71 ? 5.865 -5.227 -7.079 1.00 97.38 71 GLU A CA 1
ATOM 555 C C . GLU A 1 71 ? 5.242 -6.460 -6.417 1.00 97.38 71 GLU A C 1
ATOM 557 O O . GLU A 1 71 ? 4.450 -7.154 -7.049 1.00 97.38 71 GLU A O 1
ATOM 562 N N . THR A 1 72 ? 5.536 -6.699 -5.136 1.00 97.12 72 THR A N 1
ATOM 563 C CA . THR A 1 72 ? 4.961 -7.817 -4.373 1.00 97.12 72 THR A CA 1
ATOM 564 C C . THR A 1 72 ? 3.441 -7.705 -4.300 1.00 97.12 72 THR A C 1
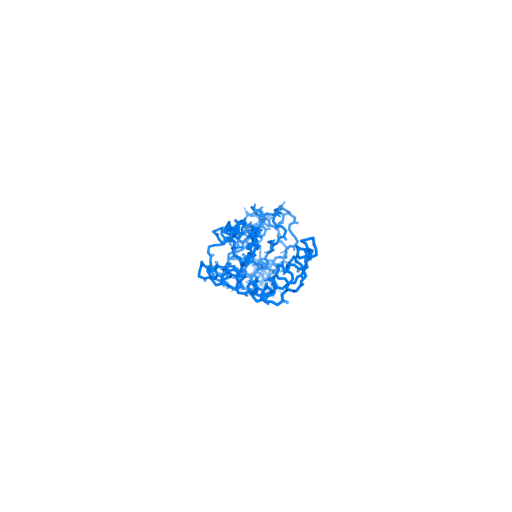ATOM 566 O O . THR A 1 72 ? 2.742 -8.674 -4.594 1.00 97.12 72 THR A O 1
ATOM 569 N N . LEU A 1 73 ? 2.917 -6.514 -3.986 1.00 96.31 73 LEU A N 1
ATOM 570 C CA . LEU A 1 73 ? 1.477 -6.248 -4.007 1.00 96.31 73 LEU A CA 1
ATOM 571 C C . LEU A 1 73 ? 0.875 -6.500 -5.397 1.00 96.31 73 LEU A C 1
ATOM 573 O O . LEU A 1 73 ? -0.175 -7.130 -5.511 1.00 96.31 73 LEU A O 1
ATOM 577 N N . HIS A 1 74 ? 1.543 -6.031 -6.453 1.00 96.94 74 HIS A N 1
ATOM 578 C CA . HIS A 1 74 ? 1.077 -6.216 -7.824 1.00 96.94 74 HIS A CA 1
ATOM 579 C C . HIS A 1 74 ? 1.014 -7.695 -8.225 1.00 96.94 74 HIS A C 1
ATOM 581 O O . HIS A 1 74 ? 0.021 -8.142 -8.797 1.00 96.94 74 HIS A O 1
ATOM 587 N N . LEU A 1 75 ? 2.057 -8.461 -7.899 1.00 96.31 75 LEU A N 1
ATOM 588 C CA . LEU A 1 75 ? 2.138 -9.894 -8.179 1.00 96.31 75 LEU A CA 1
ATOM 589 C C . LEU A 1 75 ? 1.128 -10.708 -7.363 1.00 96.31 75 LEU A C 1
ATOM 591 O O . LEU A 1 75 ? 0.633 -11.719 -7.854 1.00 96.31 75 LEU A O 1
ATOM 595 N N . ALA A 1 76 ? 0.777 -10.247 -6.160 1.00 95.69 76 ALA A N 1
ATOM 596 C CA . ALA A 1 76 ? -0.305 -10.814 -5.358 1.00 95.69 76 ALA A CA 1
ATOM 597 C C . ALA A 1 76 ? -1.711 -10.513 -5.923 1.00 95.69 76 ALA A C 1
ATOM 599 O O . ALA A 1 76 ? -2.701 -10.991 -5.377 1.00 95.69 76 ALA A O 1
ATOM 600 N N . GLY A 1 77 ? -1.812 -9.743 -7.014 1.00 93.69 77 GLY A N 1
ATOM 601 C CA . GLY A 1 77 ? -3.072 -9.385 -7.669 1.00 93.69 77 GLY A CA 1
ATOM 602 C C . GLY A 1 77 ? -3.666 -8.048 -7.220 1.00 93.69 77 GLY A C 1
ATOM 603 O O . GLY A 1 77 ? -4.721 -7.660 -7.718 1.00 93.69 77 GLY A O 1
ATOM 604 N N . GLY A 1 78 ? -2.995 -7.321 -6.322 1.00 94.75 78 GLY A N 1
ATOM 605 C CA . GLY A 1 78 ? -3.423 -5.999 -5.868 1.00 94.75 78 GLY A CA 1
ATOM 606 C C . GLY A 1 78 ? -3.097 -4.876 -6.858 1.00 94.75 78 GLY A C 1
ATOM 607 O O . GLY A 1 78 ? -2.344 -5.047 -7.826 1.00 94.75 78 GLY A O 1
ATOM 608 N N . ASN A 1 79 ? -3.652 -3.686 -6.604 1.00 95.81 79 ASN A N 1
ATOM 609 C CA . ASN A 1 79 ? -3.410 -2.487 -7.405 1.00 95.81 79 ASN A CA 1
ATOM 610 C C . ASN A 1 79 ? -2.541 -1.449 -6.651 1.00 95.81 79 ASN A C 1
ATOM 612 O O . ASN A 1 79 ? -3.064 -0.715 -5.807 1.00 95.81 79 ASN A O 1
ATOM 616 N N . PRO A 1 80 ? -1.236 -1.322 -6.980 1.00 96.75 80 PRO A N 1
ATOM 617 C CA . PRO A 1 80 ? -0.333 -0.387 -6.303 1.00 96.75 80 PRO A CA 1
ATOM 618 C C . PRO A 1 80 ? -0.729 1.086 -6.443 1.00 96.75 80 PRO A C 1
ATOM 620 O O . PRO A 1 80 ? -0.634 1.833 -5.476 1.00 96.75 80 PRO A O 1
ATOM 623 N N . GLU A 1 81 ? -1.193 1.513 -7.622 1.00 96.81 81 GLU A N 1
ATOM 624 C CA . GLU A 1 81 ? -1.660 2.889 -7.864 1.00 96.81 81 GLU A CA 1
ATOM 625 C C . GLU A 1 81 ? -2.807 3.247 -6.918 1.00 96.81 81 GLU A C 1
ATOM 627 O O . GLU A 1 81 ? -2.797 4.295 -6.273 1.00 96.81 81 GLU A O 1
ATOM 632 N N . LYS A 1 82 ? -3.769 2.331 -6.801 1.00 94.50 82 LYS A N 1
ATOM 633 C CA . LYS A 1 82 ? -4.974 2.492 -5.990 1.00 94.50 82 LYS A CA 1
ATOM 634 C C . LYS A 1 82 ? -4.633 2.593 -4.494 1.00 94.50 82 LYS A C 1
ATOM 636 O O . LYS A 1 82 ? -5.028 3.556 -3.837 1.00 94.50 82 LYS A O 1
ATOM 641 N N . VAL A 1 83 ? -3.803 1.677 -3.989 1.00 95.12 83 VAL A N 1
ATOM 642 C CA . VAL A 1 83 ? -3.311 1.690 -2.597 1.00 95.12 83 VAL A CA 1
ATOM 643 C C . VAL A 1 83 ? -2.514 2.957 -2.283 1.00 95.12 83 VAL A C 1
ATOM 645 O O . VAL A 1 83 ? -2.735 3.581 -1.246 1.00 95.12 83 VAL A O 1
ATOM 648 N N . MET A 1 84 ? -1.611 3.373 -3.173 1.00 96.06 84 MET A N 1
ATOM 649 C CA . MET A 1 84 ? -0.791 4.566 -2.945 1.00 96.06 84 MET A CA 1
ATOM 650 C C . MET A 1 84 ? -1.599 5.861 -2.999 1.00 96.06 84 MET A C 1
ATOM 652 O O . MET A 1 84 ? -1.331 6.778 -2.225 1.00 96.06 84 MET A O 1
ATOM 656 N N . THR A 1 85 ? -2.616 5.921 -3.859 1.00 95.00 85 THR A N 1
ATOM 657 C CA . THR A 1 85 ? -3.551 7.053 -3.916 1.00 95.00 85 THR A CA 1
ATOM 658 C C . THR A 1 85 ? -4.335 7.175 -2.611 1.00 95.00 85 THR A C 1
ATOM 660 O O . THR A 1 85 ? -4.440 8.268 -2.056 1.00 95.00 85 THR A O 1
ATOM 663 N N . ALA A 1 86 ? -4.819 6.053 -2.070 1.00 91.69 86 ALA A N 1
ATOM 664 C CA . ALA A 1 86 ? -5.491 6.024 -0.774 1.00 91.69 86 ALA A CA 1
ATOM 665 C C . ALA A 1 86 ? -4.550 6.443 0.366 1.00 91.69 86 ALA A C 1
ATOM 667 O O . ALA A 1 86 ? -4.907 7.281 1.191 1.00 91.69 86 ALA A O 1
ATOM 668 N N . LEU A 1 87 ? -3.318 5.925 0.380 1.00 92.56 87 LEU A N 1
ATOM 669 C CA . LEU A 1 87 ? -2.324 6.288 1.392 1.00 92.56 87 LEU A CA 1
ATOM 670 C C . LEU A 1 87 ? -1.975 7.783 1.353 1.00 92.56 87 LEU A C 1
ATOM 672 O O . LEU A 1 87 ? -1.758 8.390 2.398 1.00 92.56 87 LEU A O 1
ATOM 676 N N . LEU A 1 88 ? -1.944 8.384 0.159 1.00 93.62 88 LEU A N 1
ATOM 677 C CA . LEU A 1 88 ? -1.752 9.821 -0.012 1.00 93.62 88 LEU A CA 1
ATOM 678 C C . LEU A 1 88 ? -2.953 10.628 0.494 1.00 93.62 88 LEU A C 1
ATOM 680 O O . LEU A 1 88 ? -2.762 11.592 1.233 1.00 93.62 88 LEU A O 1
ATOM 684 N N . LYS A 1 89 ? -4.176 10.223 0.132 1.00 90.75 89 LYS A N 1
ATOM 685 C CA . LYS A 1 89 ? -5.425 10.888 0.543 1.00 90.75 89 LYS A CA 1
ATOM 686 C C . LYS A 1 89 ? -5.604 10.891 2.063 1.00 90.75 89 LYS A C 1
ATOM 688 O O . LYS A 1 89 ? -6.017 11.895 2.630 1.00 90.75 89 LYS A O 1
ATOM 693 N N . TYR A 1 90 ? -5.261 9.787 2.719 1.00 87.62 90 TYR A N 1
ATOM 694 C CA . TYR A 1 90 ? -5.482 9.567 4.148 1.00 87.62 90 TYR A CA 1
ATOM 695 C C . TYR A 1 90 ? -4.187 9.644 4.979 1.00 87.62 90 TYR A C 1
ATOM 697 O O . TYR A 1 90 ? -4.086 9.040 6.049 1.00 87.62 90 TYR A O 1
ATOM 705 N N . ARG A 1 91 ? -3.181 10.389 4.500 1.00 84.44 91 ARG A N 1
ATOM 706 C CA . ARG A 1 91 ? -1.833 10.447 5.095 1.00 84.44 91 ARG A CA 1
ATOM 707 C C . ARG A 1 91 ? -1.807 10.921 6.553 1.00 84.44 91 ARG A C 1
ATOM 709 O O . ARG A 1 91 ? -0.918 10.526 7.303 1.00 84.44 91 ARG A O 1
ATOM 716 N N . ASP A 1 92 ? -2.760 11.756 6.956 1.00 82.62 92 ASP A N 1
ATOM 717 C CA . ASP A 1 92 ? -2.818 12.325 8.311 1.00 82.62 92 ASP A CA 1
ATOM 718 C C . ASP A 1 92 ? -3.302 11.310 9.365 1.00 82.62 92 ASP A C 1
ATOM 720 O O . ASP A 1 92 ? -3.156 11.518 10.572 1.00 82.62 92 ASP A O 1
ATOM 724 N N . ILE A 1 93 ? -3.832 10.167 8.922 1.00 80.00 93 ILE A N 1
ATOM 725 C CA . ILE A 1 93 ? -4.314 9.100 9.793 1.00 80.00 93 ILE A CA 1
ATOM 726 C C . ILE A 1 93 ? -3.135 8.215 10.195 1.00 80.00 93 ILE A C 1
ATOM 728 O O . ILE A 1 93 ? -2.752 7.281 9.492 1.00 80.00 93 ILE A O 1
ATOM 732 N N . LYS A 1 94 ? -2.587 8.459 11.388 1.00 73.44 94 LYS A N 1
ATOM 733 C CA . LYS A 1 94 ? -1.428 7.723 11.930 1.00 73.44 94 LYS A CA 1
ATOM 734 C C . LYS A 1 94 ? -1.607 6.196 11.962 1.00 73.44 94 LYS A C 1
ATOM 736 O O . LYS A 1 94 ? -0.622 5.462 11.938 1.00 73.44 94 LYS A O 1
ATOM 741 N N . SER A 1 95 ? -2.843 5.705 12.058 1.00 73.56 95 SER A N 1
ATOM 742 C CA . SER A 1 95 ? -3.142 4.270 12.114 1.00 73.56 95 SER A CA 1
ATOM 743 C C . SER A 1 95 ? -3.111 3.579 10.746 1.00 73.56 95 SER A C 1
ATOM 745 O O . SER A 1 95 ? -3.127 2.342 10.716 1.00 73.56 95 SER A O 1
ATOM 747 N N . LEU A 1 96 ? -3.058 4.337 9.644 1.00 82.69 96 LEU A N 1
ATOM 748 C CA . LEU A 1 96 ? -3.112 3.826 8.282 1.00 82.69 96 LEU A CA 1
ATOM 749 C C . LEU A 1 96 ? -1.703 3.639 7.718 1.00 82.69 96 LEU A C 1
ATOM 751 O O . LEU A 1 96 ? -0.941 4.586 7.547 1.00 82.69 96 LEU A O 1
ATOM 755 N N . SER A 1 97 ? -1.355 2.389 7.427 1.00 89.81 97 SER A N 1
ATOM 756 C CA . SER A 1 97 ? -0.074 2.031 6.825 1.00 89.81 97 SER A CA 1
ATOM 757 C C . SER A 1 97 ? -0.272 1.391 5.458 1.00 89.81 97 SER A C 1
ATOM 759 O O . SER A 1 97 ? -1.338 0.849 5.152 1.00 89.81 97 SER A O 1
ATOM 761 N N . PHE A 1 98 ? 0.794 1.394 4.654 1.00 93.31 98 PHE A N 1
ATOM 762 C CA . PHE A 1 98 ? 0.830 0.691 3.374 1.00 93.31 98 PHE A CA 1
ATOM 763 C C . PHE A 1 98 ? 0.415 -0.780 3.513 1.00 93.31 98 PHE A C 1
ATOM 765 O O . PHE A 1 98 ? -0.360 -1.278 2.702 1.00 93.31 98 PHE A O 1
ATOM 772 N N . GLN A 1 99 ? 0.870 -1.462 4.569 1.00 91.56 99 GLN A N 1
ATOM 773 C CA . GLN A 1 99 ? 0.557 -2.871 4.815 1.00 91.56 99 GLN A CA 1
ATOM 774 C C . GLN A 1 99 ? -0.939 -3.088 5.057 1.00 91.56 99 GLN A C 1
ATOM 776 O O . GLN A 1 99 ? -1.510 -4.029 4.513 1.00 91.56 99 GLN A O 1
ATOM 781 N N . LYS A 1 100 ? -1.590 -2.205 5.827 1.00 87.12 100 LYS A N 1
ATOM 782 C CA . LYS A 1 100 ? -3.033 -2.305 6.089 1.00 87.12 100 LYS A CA 1
ATOM 783 C C . LYS A 1 100 ? -3.857 -2.073 4.828 1.00 87.12 100 LYS A C 1
ATOM 785 O O . LYS A 1 100 ? -4.748 -2.861 4.536 1.00 87.12 100 LYS A O 1
ATOM 790 N N . LEU A 1 101 ? -3.534 -1.033 4.059 1.00 90.19 101 LEU A N 1
ATOM 791 C CA . LEU A 1 101 ? -4.225 -0.758 2.796 1.00 90.19 101 LEU A CA 1
ATOM 792 C C . LEU A 1 101 ? -4.009 -1.867 1.766 1.00 90.19 101 LEU A C 1
ATOM 794 O O . LEU A 1 101 ? -4.941 -2.245 1.067 1.00 90.19 101 LEU A O 1
ATOM 798 N N . SER A 1 102 ? -2.799 -2.422 1.710 1.00 92.12 102 SER A N 1
ATOM 799 C CA . SER A 1 102 ? -2.486 -3.571 0.858 1.00 92.12 102 SER A CA 1
ATOM 800 C C . SER A 1 102 ? -3.309 -4.795 1.248 1.00 92.12 102 SER A C 1
ATOM 802 O O . SER A 1 102 ? -3.854 -5.462 0.376 1.00 92.12 102 SER A O 1
ATOM 804 N N . ALA A 1 103 ? -3.444 -5.075 2.548 1.00 88.88 103 ALA A N 1
ATOM 805 C CA . ALA A 1 103 ? -4.268 -6.178 3.033 1.00 88.88 103 ALA A CA 1
ATOM 806 C C . ALA A 1 103 ? -5.751 -5.992 2.670 1.00 88.88 103 ALA A C 1
ATOM 808 O O . ALA A 1 103 ? -6.379 -6.936 2.202 1.00 88.88 103 ALA A O 1
ATOM 809 N N . LEU A 1 104 ? -6.290 -4.776 2.819 1.00 85.81 104 LEU A N 1
ATOM 810 C CA . LEU A 1 104 ? -7.664 -4.450 2.419 1.00 85.81 104 LEU A CA 1
ATOM 811 C C . LEU A 1 104 ? -7.888 -4.610 0.909 1.00 85.81 104 LEU A C 1
ATOM 813 O O . LEU A 1 104 ? -8.884 -5.200 0.497 1.00 85.81 104 LEU A O 1
ATOM 817 N N . GLU A 1 105 ? -6.951 -4.124 0.091 1.00 91.50 105 GLU A N 1
ATOM 818 C CA . GLU A 1 105 ? -7.016 -4.259 -1.368 1.00 91.50 105 GLU A CA 1
ATOM 819 C C . GLU A 1 105 ? -6.977 -5.733 -1.794 1.00 91.50 105 GLU A C 1
ATOM 821 O O . GLU A 1 105 ? -7.753 -6.143 -2.654 1.00 91.50 105 GLU A O 1
ATOM 826 N N . LEU A 1 106 ? -6.122 -6.549 -1.169 1.00 91.38 106 LEU A N 1
ATOM 827 C CA . LEU A 1 106 ? -6.052 -7.989 -1.440 1.00 91.38 106 LEU A CA 1
ATOM 828 C C . LEU A 1 106 ? -7.287 -8.751 -0.938 1.00 91.38 106 LEU A C 1
ATOM 830 O O . LEU A 1 106 ? -7.656 -9.761 -1.531 1.00 91.38 106 LEU A O 1
ATOM 834 N N . ALA A 1 107 ? -7.948 -8.261 0.114 1.00 87.62 107 ALA A N 1
ATOM 835 C CA . ALA A 1 107 ? -9.229 -8.788 0.582 1.00 87.62 107 ALA A CA 1
ATOM 836 C C . ALA A 1 107 ? -10.406 -8.424 -0.346 1.00 87.62 107 ALA A C 1
ATOM 838 O O . ALA A 1 107 ? -11.504 -8.949 -0.169 1.00 87.62 107 ALA A O 1
ATOM 839 N N . GLY A 1 108 ? -10.199 -7.538 -1.329 1.00 83.94 108 GLY A N 1
ATOM 840 C CA . GLY A 1 108 ? -11.239 -7.096 -2.259 1.00 83.94 108 GLY A CA 1
ATOM 841 C C . GLY A 1 108 ? -12.290 -6.180 -1.626 1.00 83.94 108 GLY A C 1
ATOM 842 O O . GLY A 1 108 ? -13.375 -6.025 -2.185 1.00 83.94 108 GLY A O 1
ATOM 843 N N . LEU A 1 109 ? -11.988 -5.588 -0.467 1.00 75.88 109 LEU A N 1
ATOM 844 C CA . LEU A 1 109 ? -12.884 -4.665 0.225 1.00 75.88 109 LEU A CA 1
ATOM 845 C C . LE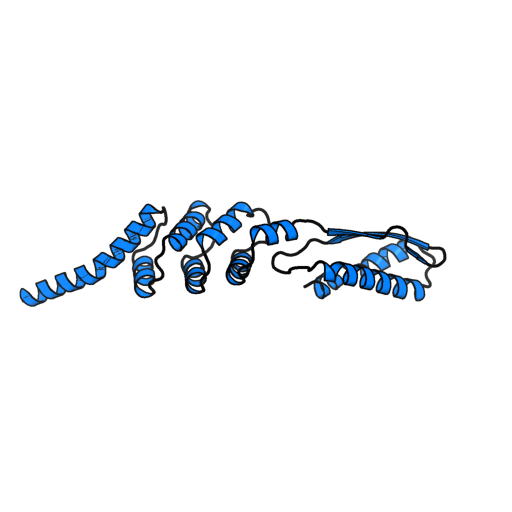U A 1 109 ? -12.822 -3.269 -0.403 1.00 75.88 109 LEU A C 1
ATOM 847 O O . LEU A 1 109 ? -11.785 -2.840 -0.919 1.00 75.88 109 LEU A O 1
ATOM 851 N N . ASP A 1 110 ? -13.925 -2.527 -0.313 1.00 79.50 110 ASP A N 1
ATOM 852 C CA . ASP A 1 110 ? -13.907 -1.096 -0.604 1.00 79.50 110 ASP A CA 1
ATOM 853 C C . ASP A 1 110 ? -13.189 -0.371 0.540 1.00 79.50 110 ASP A C 1
ATOM 855 O O . ASP A 1 110 ? -13.761 -0.107 1.603 1.00 79.50 110 ASP A O 1
ATOM 859 N N . TYR A 1 111 ? -11.895 -0.111 0.353 1.00 73.38 111 TYR A N 1
ATOM 860 C CA . TYR A 1 111 ? -11.089 0.514 1.390 1.00 73.38 111 TYR A CA 1
ATOM 861 C C . TYR A 1 111 ? -11.515 1.962 1.657 1.00 73.38 111 TYR A C 1
ATOM 863 O O . TYR A 1 111 ? -11.300 2.404 2.775 1.00 73.38 111 TYR A O 1
ATOM 871 N N . GLU A 1 112 ? -12.114 2.707 0.716 1.00 73.81 112 GLU A N 1
ATOM 872 C CA . GLU A 1 112 ? -12.546 4.086 1.007 1.00 73.81 112 GLU A CA 1
ATOM 873 C C . GLU A 1 112 ? -13.707 4.060 1.997 1.00 73.81 112 GLU A C 1
ATOM 875 O O . GLU A 1 112 ? -13.616 4.676 3.058 1.00 73.81 112 GLU A O 1
ATOM 880 N N . ALA A 1 113 ? -14.721 3.238 1.713 1.00 71.44 113 ALA A N 1
ATOM 881 C CA . ALA A 1 113 ? -15.834 3.010 2.629 1.00 71.44 113 ALA A CA 1
ATOM 882 C C . ALA A 1 113 ? -15.356 2.443 3.977 1.00 71.44 113 ALA A C 1
ATOM 884 O O . ALA A 1 113 ? -15.794 2.891 5.033 1.00 71.44 113 ALA A O 1
ATOM 885 N N . SER A 1 114 ? -14.405 1.502 3.956 1.00 68.88 114 SER A N 1
ATOM 886 C CA . SER A 1 114 ? -13.859 0.896 5.179 1.00 68.88 114 SER A CA 1
ATOM 887 C C . SER A 1 114 ? -13.065 1.894 6.028 1.00 68.88 114 SER A C 1
ATOM 889 O O . SER A 1 114 ? -13.118 1.842 7.257 1.00 68.88 114 SER A O 1
ATOM 891 N N . ILE A 1 115 ? -12.306 2.796 5.397 1.00 70.88 115 ILE A N 1
ATOM 892 C CA . ILE A 1 115 ? -11.543 3.845 6.088 1.00 70.88 115 ILE A CA 1
ATOM 893 C C . ILE A 1 115 ? -12.500 4.882 6.673 1.00 70.88 115 ILE A C 1
ATOM 895 O O . ILE A 1 115 ? -12.345 5.247 7.834 1.00 70.88 115 ILE A O 1
ATOM 899 N N . GLU A 1 116 ? -13.492 5.331 5.907 1.00 72.06 116 GLU A N 1
ATOM 900 C CA . GLU A 1 116 ? -14.470 6.323 6.363 1.00 72.06 116 GLU A CA 1
ATOM 901 C C . GLU A 1 116 ? -15.351 5.792 7.498 1.00 72.06 116 GLU A C 1
ATOM 903 O O . GLU A 1 116 ? -15.553 6.501 8.484 1.00 72.06 116 GLU A O 1
ATOM 908 N N . ASP A 1 117 ? -15.791 4.532 7.429 1.00 67.44 117 ASP A N 1
ATOM 909 C CA . ASP A 1 117 ? -16.494 3.882 8.542 1.00 67.44 117 ASP A CA 1
ATOM 910 C C . ASP A 1 117 ? -15.588 3.719 9.770 1.00 67.44 117 ASP A C 1
ATOM 912 O O . ASP A 1 117 ? -16.022 3.925 10.901 1.00 67.44 117 ASP A O 1
ATOM 916 N N . SER A 1 118 ? -14.298 3.432 9.564 1.00 61.69 118 SER A N 1
ATOM 917 C CA . SER A 1 118 ? -13.344 3.334 10.673 1.00 61.69 118 SER A CA 1
ATOM 918 C C . SER A 1 118 ? -13.099 4.675 11.372 1.00 61.69 118 SER A C 1
ATOM 920 O O . SER A 1 118 ? -12.885 4.722 12.580 1.00 61.69 118 SER A O 1
ATOM 922 N N . LEU A 1 119 ? -13.116 5.774 10.615 1.00 62.06 119 LEU A N 1
ATOM 923 C CA . LEU A 1 119 ? -12.946 7.130 11.143 1.00 62.06 119 LEU A CA 1
ATOM 924 C C . LEU A 1 119 ? -14.184 7.649 11.869 1.00 62.06 119 LEU A C 1
ATOM 926 O O . LEU A 1 119 ? -14.093 8.637 12.598 1.00 62.06 119 LEU A O 1
ATOM 930 N N . LYS A 1 120 ? -15.341 7.027 11.645 1.00 61.47 120 LYS A N 1
ATOM 931 C CA . LYS A 1 120 ? -16.575 7.417 12.303 1.00 61.47 120 LYS A CA 1
ATOM 932 C C . LYS A 1 120 ? -16.554 6.905 13.739 1.00 61.47 120 LYS A C 1
ATOM 934 O O . LYS A 1 120 ? -16.732 5.716 13.996 1.00 61.47 120 LYS A O 1
ATOM 939 N N . ASP A 1 121 ? -16.371 7.828 14.676 1.00 54.06 121 ASP A N 1
ATOM 940 C CA . ASP A 1 121 ? -16.540 7.545 16.095 1.00 54.06 121 ASP A CA 1
ATOM 941 C C . ASP A 1 121 ? -17.955 6.996 16.344 1.00 54.06 121 ASP A C 1
ATOM 943 O O . ASP A 1 121 ? -18.964 7.623 15.997 1.00 54.06 121 ASP A O 1
ATOM 947 N N . LYS A 1 122 ? -18.036 5.799 16.931 1.00 57.00 122 LYS A N 1
ATOM 948 C CA . LYS A 1 122 ? -19.301 5.220 17.384 1.00 57.00 122 LYS A CA 1
ATOM 949 C C . LYS A 1 122 ? -19.511 5.629 18.837 1.00 57.00 122 LYS A C 1
ATOM 951 O O . LYS A 1 122 ? -18.810 5.159 19.734 1.00 57.00 122 LYS A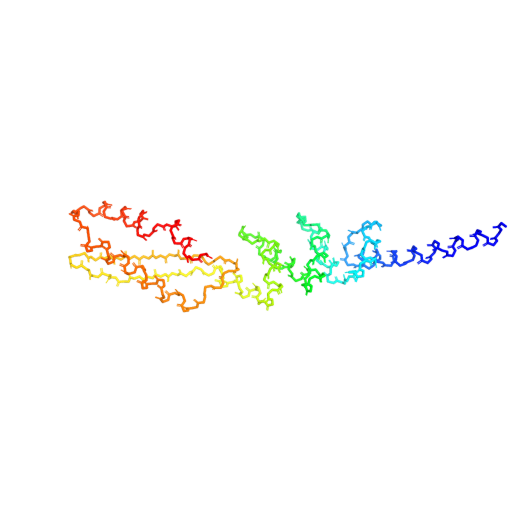 O 1
ATOM 956 N N . THR A 1 123 ? -20.483 6.506 19.065 1.00 54.16 123 THR A N 1
ATOM 957 C CA . THR A 1 123 ? -20.912 6.886 20.413 1.00 54.16 123 THR A CA 1
ATOM 958 C C . THR A 1 123 ? -21.983 5.919 20.901 1.00 54.16 123 THR A C 1
ATOM 960 O O . THR A 1 123 ? -23.069 5.848 20.327 1.00 54.16 123 THR A O 1
ATOM 963 N N . LEU A 1 124 ? -21.688 5.198 21.980 1.00 55.28 124 LEU A N 1
ATOM 964 C CA . LEU A 1 124 ? -22.664 4.437 22.753 1.00 55.28 124 LEU A CA 1
ATOM 965 C C . LEU A 1 124 ? -23.063 5.273 23.968 1.00 55.28 124 LEU A C 1
ATOM 967 O O . LEU A 1 124 ? -22.225 5.620 24.806 1.00 55.28 124 LEU A O 1
ATOM 971 N N . ARG A 1 125 ? -24.352 5.606 24.055 1.00 59.34 125 ARG A N 1
ATOM 972 C CA . ARG A 1 125 ? -24.914 6.396 25.150 1.00 59.34 125 ARG A CA 1
ATOM 973 C C . ARG A 1 125 ? -25.968 5.574 25.870 1.00 59.34 125 ARG A C 1
ATOM 975 O O . ARG A 1 125 ? -27.037 5.329 25.323 1.00 59.34 125 ARG A O 1
ATOM 982 N N . ILE A 1 126 ? -25.674 5.200 27.112 1.00 62.47 126 ILE A N 1
ATOM 983 C CA . ILE A 1 126 ? -26.657 4.555 27.981 1.00 62.47 126 ILE A CA 1
ATOM 984 C C . ILE A 1 126 ? -27.251 5.640 28.868 1.00 62.47 126 ILE A C 1
ATOM 986 O O . ILE A 1 126 ? -26.602 6.166 29.780 1.00 62.47 126 ILE A O 1
ATOM 990 N N . GLU A 1 127 ? -28.498 5.995 28.576 1.00 57.81 127 GLU A N 1
ATOM 991 C CA . GLU A 1 127 ? -29.249 6.941 29.387 1.00 57.81 127 GLU A CA 1
ATOM 992 C C . GLU A 1 127 ? -29.888 6.218 30.573 1.00 57.81 127 GLU A C 1
ATOM 994 O O . GLU A 1 127 ? -30.800 5.408 30.427 1.00 57.81 127 GLU A O 1
ATOM 999 N N . SER A 1 128 ? -29.428 6.560 31.778 1.00 54.84 128 SER A N 1
ATOM 1000 C CA . SER A 1 128 ? -30.022 6.161 33.054 1.00 54.84 128 SER A CA 1
ATOM 1001 C C . SER A 1 128 ? -30.139 4.650 33.289 1.00 54.84 128 SER A C 1
ATOM 1003 O O . SER A 1 128 ? -31.232 4.091 33.379 1.00 54.84 128 SER A O 1
ATOM 1005 N N . LEU A 1 129 ? -29.004 3.990 33.533 1.00 61.28 129 LEU A N 1
ATOM 1006 C CA . LEU A 1 129 ? -29.040 2.673 34.167 1.00 61.28 129 LEU A CA 1
ATOM 1007 C C . LEU A 1 129 ? -29.399 2.864 35.653 1.00 61.28 129 LEU A C 1
ATOM 1009 O O . LEU A 1 129 ? -28.567 3.292 36.459 1.00 61.28 129 LEU A O 1
ATOM 1013 N N . LYS A 1 130 ? -30.669 2.623 36.003 1.00 57.62 130 LYS A N 1
ATOM 1014 C CA . LYS A 1 130 ? -31.169 2.643 37.387 1.00 57.62 130 LYS A CA 1
ATOM 1015 C C . LYS A 1 130 ? -30.967 1.275 38.028 1.00 57.62 130 LYS A C 1
ATOM 1017 O O . LYS A 1 130 ? -31.659 0.326 37.671 1.00 57.62 130 LYS A O 1
ATOM 1022 N N . ILE A 1 131 ? -30.062 1.186 39.000 1.00 54.12 131 ILE A N 1
ATOM 1023 C CA . ILE A 1 131 ? -29.837 -0.034 39.787 1.00 54.12 131 ILE A CA 1
ATOM 1024 C C . ILE A 1 131 ? -29.805 0.360 41.267 1.00 54.12 131 ILE A C 1
ATOM 1026 O O . ILE A 1 131 ? -28.903 1.060 41.731 1.00 54.12 131 ILE A O 1
ATOM 1030 N N . GLY A 1 132 ? -30.837 -0.043 42.012 1.00 62.25 132 GLY A N 1
ATOM 1031 C CA . GLY A 1 132 ? -31.030 0.378 43.402 1.00 62.25 132 GLY A CA 1
ATOM 1032 C C . GLY A 1 132 ? -31.273 1.889 43.523 1.00 62.25 132 GLY A C 1
ATOM 1033 O O . GLY A 1 132 ? -32.210 2.419 42.928 1.00 62.25 132 GLY A O 1
ATOM 1034 N N . GLN A 1 133 ? -30.439 2.582 44.305 1.00 56.75 133 GLN A N 1
ATOM 1035 C CA . GLN A 1 133 ? -30.512 4.041 44.506 1.00 56.75 133 GLN A CA 1
ATOM 1036 C C . GLN A 1 133 ? -29.620 4.837 43.538 1.00 56.75 133 GLN A C 1
ATOM 1038 O O . GLN A 1 133 ? -29.660 6.068 43.528 1.00 56.75 133 GLN A O 1
ATOM 1043 N N . PHE A 1 134 ? -28.807 4.155 42.728 1.00 55.16 134 PHE A N 1
ATOM 1044 C CA . PHE A 1 134 ? -27.836 4.798 41.854 1.00 55.16 134 PHE A CA 1
ATOM 1045 C C . PHE A 1 134 ? -28.393 4.964 40.440 1.00 55.16 134 PHE A C 1
ATOM 1047 O O . PHE A 1 134 ? -29.051 4.077 39.892 1.00 55.16 134 PHE A O 1
ATOM 1054 N N . VAL A 1 135 ? -28.102 6.124 39.850 1.00 62.88 135 VAL A N 1
ATOM 1055 C CA . VAL A 1 135 ? -28.327 6.408 38.432 1.00 62.88 135 VAL A CA 1
ATOM 1056 C C . VAL A 1 135 ? -26.962 6.619 37.804 1.00 62.88 135 VAL A C 1
ATOM 1058 O O . VAL A 1 135 ? -26.253 7.561 38.167 1.00 62.88 135 VAL A O 1
ATOM 1061 N N . ILE A 1 136 ? -26.595 5.736 36.879 1.00 62.16 136 ILE A N 1
ATOM 1062 C CA . ILE A 1 136 ? -25.363 5.870 36.107 1.00 62.16 136 ILE A CA 1
ATOM 1063 C C . ILE A 1 136 ? -25.730 6.378 34.719 1.00 62.16 136 ILE A C 1
ATOM 1065 O O . ILE A 1 136 ? -26.491 5.740 33.993 1.00 62.16 136 ILE A O 1
ATOM 1069 N N . ASN A 1 137 ? -25.171 7.536 34.375 1.00 61.47 137 ASN A N 1
ATOM 1070 C CA . ASN A 1 137 ? -25.151 8.054 33.016 1.00 61.47 137 ASN A CA 1
ATOM 1071 C C . ASN A 1 137 ? -23.730 7.880 32.501 1.00 61.47 137 ASN A C 1
ATOM 1073 O O . ASN A 1 137 ? -22.783 8.352 33.137 1.00 61.47 137 ASN A O 1
ATOM 1077 N N . TYR A 1 138 ? -23.590 7.184 31.384 1.00 63.97 138 TYR A N 1
ATOM 1078 C CA . TYR A 1 138 ? -22.292 6.878 30.811 1.00 63.97 138 TYR A CA 1
ATOM 1079 C C . TYR A 1 138 ? -22.359 7.021 29.290 1.00 63.97 138 TYR A C 1
ATOM 1081 O O . TYR A 1 138 ? -23.339 6.643 28.646 1.00 63.97 138 TYR A O 1
ATOM 1089 N N . GLU A 1 139 ? -21.295 7.597 28.745 1.00 58.66 139 GLU A N 1
ATOM 1090 C CA . GLU A 1 139 ? -21.056 7.747 27.320 1.00 58.66 139 GLU A CA 1
ATOM 1091 C C . GLU A 1 139 ? -19.689 7.126 27.032 1.00 58.66 139 GLU A C 1
ATOM 1093 O O . GLU A 1 139 ? -18.688 7.512 27.645 1.00 58.66 139 GLU A O 1
ATOM 1098 N N . ALA A 1 140 ? -19.649 6.138 26.140 1.00 57.03 140 ALA A N 1
ATOM 1099 C CA . ALA A 1 140 ? -18.400 5.663 25.560 1.00 57.03 140 ALA A CA 1
ATOM 1100 C C . ALA A 1 140 ? -18.323 6.067 24.102 1.00 57.03 140 ALA A C 1
ATOM 1102 O O . ALA A 1 140 ? -19.266 5.885 23.333 1.00 57.03 140 ALA A O 1
ATOM 1103 N N . VAL A 1 141 ? -17.142 6.533 23.724 1.00 58.81 141 VAL A N 1
ATOM 1104 C CA . VAL A 1 141 ? -16.769 6.756 22.336 1.00 58.81 141 VAL A CA 1
ATOM 1105 C C . VAL A 1 141 ? -15.808 5.644 21.943 1.00 58.81 141 VAL A C 1
ATOM 1107 O O . VAL A 1 141 ? -14.751 5.488 22.556 1.00 58.81 141 VAL A O 1
ATOM 1110 N N . PHE A 1 142 ? -16.188 4.860 20.940 1.00 56.56 142 PHE A N 1
ATOM 1111 C CA . PHE A 1 142 ? -15.345 3.822 20.362 1.00 56.56 142 PHE A CA 1
ATOM 1112 C C . PHE A 1 142 ? -14.852 4.290 18.996 1.00 56.56 142 PHE A C 1
ATOM 1114 O O . PHE A 1 142 ? -15.650 4.667 18.138 1.00 56.56 142 PHE A O 1
ATOM 1121 N N . SER A 1 143 ? -13.538 4.238 18.790 1.00 52.34 143 SER A N 1
ATOM 1122 C CA . SER A 1 143 ? -12.930 4.462 17.478 1.00 52.34 143 SER A CA 1
ATOM 1123 C C . SER A 1 143 ? -12.681 3.109 16.821 1.00 52.34 143 SER A C 1
ATOM 1125 O O . SER A 1 143 ? -12.043 2.227 17.403 1.00 52.34 143 SER A O 1
ATOM 1127 N N . ASN A 1 144 ? -13.215 2.917 15.617 1.00 53.69 144 ASN A N 1
ATOM 1128 C CA . ASN A 1 144 ? -13.038 1.669 14.895 1.00 53.69 144 ASN A CA 1
ATOM 1129 C C . ASN A 1 144 ? -11.637 1.649 14.241 1.00 53.69 144 ASN A C 1
ATOM 1131 O O . ASN A 1 144 ? -11.147 2.653 13.720 1.00 53.69 144 ASN A O 1
ATOM 1135 N N . ARG A 1 145 ? -10.918 0.523 14.325 1.00 52.38 145 ARG A N 1
ATOM 1136 C CA . ARG A 1 145 ? -9.559 0.419 13.767 1.00 52.38 145 ARG A CA 1
ATOM 1137 C C . ARG A 1 145 ? -9.638 -0.164 12.359 1.00 52.38 145 ARG A C 1
ATOM 1139 O O . ARG A 1 145 ? -10.082 -1.289 12.172 1.00 52.38 145 ARG A O 1
ATOM 1146 N N . ILE A 1 146 ? -9.117 0.587 11.386 1.00 45.66 146 ILE A N 1
ATOM 1147 C CA . ILE A 1 146 ? -9.060 0.203 9.965 1.00 45.66 146 ILE A CA 1
ATOM 1148 C C . ILE A 1 146 ? -8.541 -1.234 9.806 1.00 45.66 146 ILE A C 1
ATOM 1150 O O . ILE A 1 146 ? -7.405 -1.526 10.200 1.00 45.66 146 ILE A O 1
ATOM 1154 N N . GLY A 1 147 ? -9.366 -2.098 9.204 1.00 43.66 147 GLY A N 1
ATOM 1155 C CA . GLY A 1 147 ? -9.077 -3.520 8.974 1.00 43.66 147 GLY A CA 1
ATOM 1156 C C . GLY A 1 147 ? -9.868 -4.495 9.849 1.00 43.66 147 GLY A C 1
ATOM 1157 O O . GLY A 1 147 ? -9.841 -5.691 9.576 1.00 43.66 147 GLY A O 1
ATOM 1158 N N . LEU A 1 148 ? -10.591 -4.000 10.853 1.00 48.19 148 LEU A N 1
ATOM 1159 C CA . LEU A 1 148 ? -11.523 -4.779 11.658 1.00 48.19 148 LEU A CA 1
ATOM 1160 C C . LEU A 1 148 ? -12.927 -4.266 11.340 1.00 48.19 148 LEU A C 1
ATOM 1162 O O . LEU A 1 148 ? -13.335 -3.196 11.783 1.00 48.19 148 LEU A O 1
ATOM 1166 N N . GLY A 1 149 ? -13.650 -4.988 10.488 1.00 43.62 149 GLY A N 1
ATOM 1167 C CA . GLY A 1 149 ? -15.067 -4.720 10.287 1.00 43.62 149 GLY A CA 1
ATOM 1168 C C . GLY A 1 149 ? -15.801 -5.003 11.593 1.00 43.62 149 GLY A C 1
ATOM 1169 O O . GLY A 1 149 ? -16.086 -6.158 11.893 1.00 43.62 149 GLY A O 1
ATOM 1170 N N . LEU A 1 150 ? -16.093 -3.971 12.384 1.00 45.25 150 LEU A N 1
ATOM 1171 C CA . LEU A 1 150 ? -17.084 -4.080 13.449 1.00 45.25 150 LEU A CA 1
ATOM 1172 C C . LEU A 1 150 ? -18.454 -4.142 12.776 1.00 45.25 150 LEU A C 1
ATOM 1174 O O . LEU A 1 150 ? -19.101 -3.111 12.566 1.00 45.25 150 LEU A O 1
ATOM 1178 N N . GLU A 1 151 ? -18.857 -5.357 12.394 1.00 48.34 151 GLU A N 1
ATOM 1179 C CA . GLU A 1 151 ? -20.216 -5.643 11.942 1.00 48.34 151 GLU A CA 1
ATOM 1180 C C . GLU A 1 151 ? -21.222 -5.050 12.937 1.00 48.34 151 GLU A C 1
ATOM 1182 O O . GLU A 1 151 ? -21.030 -5.104 14.153 1.00 48.34 151 GLU A O 1
ATOM 1187 N N . GLU A 1 152 ? -22.316 -4.496 12.421 1.00 45.06 152 GLU A N 1
ATOM 1188 C CA . GLU A 1 152 ? -23.384 -3.853 13.197 1.00 45.06 152 GLU A CA 1
ATOM 1189 C C . GLU A 1 152 ? -23.921 -4.757 14.329 1.00 45.06 152 GLU A C 1
ATOM 1191 O O . GLU A 1 152 ? -24.232 -4.283 15.419 1.00 45.06 152 GLU A O 1
ATOM 1196 N N . ASN A 1 153 ? -23.882 -6.076 14.122 1.00 44.19 153 ASN A N 1
ATOM 1197 C CA . ASN A 1 153 ? -24.284 -7.117 15.073 1.00 44.19 153 ASN A CA 1
ATOM 1198 C C . ASN A 1 153 ? -23.357 -7.232 16.311 1.00 44.19 153 ASN A C 1
ATOM 1200 O O . ASN A 1 153 ? -23.754 -7.728 17.365 1.00 44.19 153 ASN A O 1
ATOM 1204 N N . GLN A 1 154 ? -22.108 -6.757 16.226 1.00 51.81 154 GLN A N 1
ATOM 1205 C CA . GLN A 1 154 ? -21.196 -6.735 17.376 1.00 51.81 154 GLN A CA 1
ATOM 1206 C C . GLN A 1 154 ? -21.487 -5.579 18.342 1.00 51.81 154 GLN A C 1
ATOM 1208 O O . GLN A 1 154 ? -21.164 -5.704 19.522 1.00 51.81 154 GLN A O 1
ATOM 1213 N N . ASN A 1 155 ? -22.130 -4.497 17.885 1.00 51.75 155 ASN A N 1
ATOM 1214 C CA . ASN A 1 155 ? -22.486 -3.362 18.743 1.00 51.75 155 ASN A CA 1
ATOM 1215 C C . ASN A 1 155 ? -23.550 -3.741 19.783 1.00 51.75 155 ASN A C 1
ATOM 1217 O O . ASN A 1 155 ? -23.369 -3.433 20.960 1.00 51.75 155 ASN A O 1
ATOM 1221 N N . GLU A 1 156 ? -24.609 -4.455 19.380 1.00 53.81 156 GLU A N 1
ATOM 1222 C CA . GLU A 1 156 ? -25.644 -4.943 20.310 1.00 53.81 156 GLU A CA 1
ATOM 1223 C C . GLU A 1 156 ? -25.047 -5.901 21.357 1.00 53.81 156 GLU A C 1
ATOM 1225 O O . GLU A 1 156 ? -25.364 -5.838 22.546 1.00 53.81 156 GLU A O 1
ATOM 1230 N N . ASN A 1 157 ? -24.096 -6.743 20.940 1.00 65.69 157 ASN A N 1
ATOM 1231 C CA . ASN A 1 157 ? -23.374 -7.640 21.843 1.00 65.69 157 ASN A CA 1
ATOM 1232 C C . ASN A 1 157 ? -22.438 -6.868 22.797 1.00 65.69 157 ASN A C 1
ATOM 1234 O O . ASN A 1 157 ? -22.283 -7.236 23.962 1.00 65.69 157 ASN A O 1
ATOM 1238 N N . LEU A 1 158 ? -21.820 -5.779 22.329 1.00 67.88 158 LEU A N 1
ATOM 1239 C CA . LEU A 1 158 ? -20.938 -4.946 23.144 1.00 67.88 158 LEU A CA 1
ATOM 1240 C C . LEU A 1 158 ? -21.711 -4.198 24.231 1.00 67.88 158 LEU A C 1
ATOM 1242 O O . LEU A 1 158 ? -21.295 -4.215 25.390 1.00 67.88 158 LEU A O 1
ATOM 1246 N N . GLU A 1 159 ? -22.843 -3.592 23.871 1.00 67.25 159 GLU A N 1
ATOM 1247 C CA . GLU A 1 159 ? -23.721 -2.905 24.817 1.00 67.25 159 GLU A CA 1
ATOM 1248 C C . GLU A 1 159 ? -24.206 -3.871 25.904 1.00 67.25 159 GLU A C 1
ATOM 1250 O O . GLU A 1 159 ? -24.027 -3.593 27.092 1.00 67.25 159 GLU A O 1
ATOM 1255 N N . SER A 1 160 ? -24.691 -5.058 25.514 1.00 71.38 160 SER A N 1
ATOM 1256 C CA . SER A 1 160 ? -25.094 -6.104 26.463 1.00 71.38 160 SER A CA 1
ATOM 1257 C C . SER A 1 160 ? -23.948 -6.511 27.394 1.00 71.38 160 SER A C 1
ATOM 1259 O O . SER A 1 160 ? -24.137 -6.573 28.605 1.00 71.38 160 SER A O 1
ATOM 1261 N N . LYS A 1 161 ? -22.731 -6.729 26.871 1.00 75.56 161 LYS A N 1
ATOM 1262 C CA . LYS A 1 161 ? -21.558 -7.090 27.691 1.00 75.56 161 LYS A CA 1
ATOM 1263 C C . LYS A 1 161 ? -21.168 -5.993 28.680 1.00 75.56 161 LYS A C 1
ATOM 1265 O O . LYS A 1 161 ? -20.745 -6.297 29.797 1.00 75.56 161 LYS A O 1
ATOM 1270 N N . ILE A 1 162 ? -21.267 -4.727 28.277 1.00 73.00 162 ILE A N 1
ATOM 1271 C CA . ILE A 1 162 ? -20.977 -3.582 29.148 1.00 73.00 162 ILE A CA 1
ATOM 1272 C C . ILE A 1 162 ? -22.031 -3.494 30.253 1.00 73.00 162 ILE A C 1
ATOM 1274 O O . ILE A 1 162 ? -21.663 -3.367 31.423 1.00 73.00 162 ILE A O 1
ATOM 1278 N N . ILE A 1 163 ? -23.314 -3.628 29.903 1.00 73.94 163 ILE A N 1
ATOM 1279 C CA . ILE A 1 163 ? -24.426 -3.648 30.862 1.00 73.94 163 ILE A CA 1
ATOM 1280 C C . ILE A 1 163 ? -24.273 -4.811 31.843 1.00 73.94 163 ILE A C 1
ATOM 1282 O O . ILE A 1 163 ? -24.368 -4.589 33.049 1.00 73.94 163 ILE A O 1
ATOM 1286 N N . ASP A 1 164 ? -23.960 -6.019 31.375 1.00 78.19 164 ASP A N 1
ATOM 1287 C CA . ASP A 1 164 ? -23.759 -7.191 32.235 1.00 78.19 164 ASP A CA 1
ATOM 1288 C C . ASP A 1 164 ? -22.602 -6.980 33.211 1.00 78.19 164 ASP A C 1
ATOM 1290 O O . ASP A 1 164 ? -22.693 -7.305 34.397 1.00 78.19 164 ASP A O 1
ATOM 1294 N N . ARG A 1 165 ? -21.498 -6.394 32.742 1.00 78.50 165 ARG A N 1
ATOM 1295 C CA . ARG A 1 165 ? -20.323 -6.145 33.581 1.00 78.50 165 ARG A CA 1
ATOM 1296 C C . ARG A 1 165 ? -20.567 -5.032 34.599 1.00 78.50 165 ARG A C 1
ATOM 1298 O O . ARG A 1 165 ? -20.147 -5.168 35.747 1.00 78.50 165 ARG A O 1
ATOM 1305 N N . LEU A 1 166 ? -21.272 -3.969 34.206 1.00 74.94 166 LEU A N 1
ATOM 1306 C CA . LEU A 1 166 ? -21.740 -2.918 35.115 1.00 74.94 166 LEU A CA 1
ATOM 1307 C C . LEU A 1 166 ? -22.709 -3.485 36.158 1.00 74.94 166 LEU A C 1
ATOM 1309 O O . LEU A 1 166 ? -22.574 -3.185 37.341 1.00 74.94 166 LEU A O 1
ATOM 1313 N N . THR A 1 167 ? -23.637 -4.343 35.738 1.00 73.25 167 THR A N 1
ATOM 1314 C CA . THR A 1 167 ? -24.620 -4.990 36.616 1.00 73.25 167 THR A CA 1
ATOM 1315 C C . THR A 1 167 ? -23.931 -5.900 37.629 1.00 73.25 167 THR A C 1
ATOM 1317 O O . THR A 1 167 ? -24.154 -5.757 38.830 1.00 73.25 167 THR A O 1
ATOM 1320 N N . ASN A 1 168 ? -23.016 -6.761 37.175 1.00 76.94 168 ASN A N 1
ATOM 1321 C CA . ASN A 1 168 ? -22.214 -7.623 38.046 1.00 76.94 168 ASN A CA 1
ATOM 1322 C C . ASN A 1 168 ? -21.350 -6.822 39.027 1.00 76.94 168 ASN A C 1
ATOM 1324 O O . ASN A 1 168 ? -21.207 -7.216 40.181 1.00 76.94 168 ASN A O 1
ATOM 1328 N N . PHE A 1 169 ? -20.772 -5.698 38.597 1.00 76.19 169 PHE A N 1
ATOM 1329 C CA . PHE A 1 169 ? -20.042 -4.809 39.498 1.00 76.19 169 PHE A CA 1
ATOM 1330 C C . PHE A 1 169 ? -20.965 -4.242 40.583 1.00 76.19 169 PHE A C 1
ATOM 1332 O O . PHE A 1 169 ? -20.658 -4.356 41.766 1.00 76.19 169 PHE A O 1
ATOM 1339 N N . LEU A 1 170 ? -22.105 -3.671 40.191 1.00 70.38 170 LEU A N 1
ATOM 1340 C CA . LEU A 1 170 ? -23.024 -3.011 41.118 1.00 70.38 170 LEU A CA 1
ATOM 1341 C C . LEU A 1 170 ? -23.674 -3.979 42.107 1.00 70.38 170 LEU A C 1
ATOM 1343 O O . LEU A 1 170 ? -23.918 -3.588 43.243 1.00 70.38 170 LEU A O 1
ATOM 1347 N N . MET A 1 171 ? -23.907 -5.236 41.716 1.00 71.00 171 MET A N 1
ATOM 1348 C CA . MET A 1 171 ? -24.379 -6.278 42.637 1.00 71.00 171 MET A CA 1
ATOM 1349 C C . MET A 1 171 ? -23.363 -6.616 43.736 1.00 71.00 171 MET A C 1
ATOM 1351 O O . MET A 1 171 ? -23.764 -7.051 44.810 1.00 71.00 171 MET A O 1
ATOM 1355 N N . ASN A 1 172 ? -22.068 -6.416 43.477 1.00 72.62 172 ASN A N 1
ATOM 1356 C CA . ASN A 1 172 ? -20.976 -6.774 44.387 1.00 72.62 172 ASN A CA 1
ATOM 1357 C C . ASN A 1 172 ? -20.312 -5.550 45.046 1.00 72.62 172 ASN A C 1
ATOM 1359 O O . ASN A 1 172 ? -19.310 -5.690 45.746 1.00 72.62 172 ASN A O 1
ATOM 1363 N N . TRP A 1 173 ? -20.816 -4.340 44.792 1.00 72.06 173 TRP A N 1
ATOM 1364 C CA . TRP A 1 173 ? -20.227 -3.110 45.308 1.00 72.06 173 TRP A CA 1
ATOM 1365 C C . TRP A 1 173 ? -20.819 -2.741 46.672 1.00 72.06 173 TRP A C 1
ATOM 1367 O O . TRP A 1 173 ? -21.988 -2.384 46.780 1.00 72.06 173 TRP A O 1
ATOM 1377 N N . GLU A 1 174 ? -19.977 -2.754 47.704 1.00 67.88 174 GLU A N 1
ATOM 1378 C CA . GLU A 1 174 ? -20.357 -2.424 49.089 1.00 67.88 174 GLU A CA 1
ATOM 1379 C C . GLU A 1 174 ? -19.951 -0.996 49.514 1.00 67.88 174 GLU A C 1
ATOM 1381 O O . GLU A 1 174 ? -20.111 -0.610 50.669 1.00 67.88 174 GLU A O 1
ATOM 1386 N N . GLY A 1 175 ? -19.380 -0.192 48.609 1.00 65.56 175 GLY A N 1
ATOM 1387 C CA . GLY A 1 175 ? -18.844 1.131 48.945 1.00 65.56 175 GLY A CA 1
ATOM 1388 C C . GLY A 1 175 ? -19.888 2.257 48.940 1.00 65.56 175 GLY A C 1
ATOM 1389 O O . GLY A 1 175 ? -20.722 2.354 48.045 1.00 65.56 175 GLY A O 1
ATOM 1390 N N . GLU A 1 176 ? -19.790 3.196 49.879 1.00 65.25 176 GLU A N 1
ATOM 1391 C CA . GLU A 1 176 ? -20.706 4.354 49.952 1.00 65.25 176 GLU A CA 1
ATOM 1392 C C . GLU A 1 176 ? -20.209 5.589 49.166 1.00 65.25 176 GLU A C 1
ATOM 1394 O O . GLU A 1 176 ? -20.948 6.547 48.946 1.00 65.25 176 GLU A O 1
ATOM 1399 N N . ASP A 1 177 ? -18.950 5.584 48.715 1.00 74.88 177 ASP A N 1
ATOM 1400 C CA . ASP A 1 177 ? -18.286 6.752 48.124 1.00 74.88 177 ASP A CA 1
ATOM 1401 C C . ASP A 1 177 ? -18.421 6.803 46.590 1.00 74.88 177 ASP A C 1
ATOM 1403 O O . ASP A 1 177 ? -17.883 5.967 45.854 1.00 74.88 177 ASP A O 1
ATOM 1407 N N . LYS A 1 178 ? -19.091 7.856 46.106 1.00 66.94 178 LYS A N 1
ATOM 1408 C CA . LYS A 1 178 ? -19.343 8.120 44.683 1.00 66.94 178 LYS A CA 1
ATOM 1409 C C . LYS A 1 178 ? -18.065 8.332 43.858 1.00 66.94 178 LYS A C 1
ATOM 1411 O O . LYS A 1 178 ? -18.011 7.882 42.714 1.00 66.94 178 LYS A O 1
ATOM 1416 N N . LEU A 1 179 ? -17.041 8.994 44.405 1.00 68.06 179 LEU A N 1
ATOM 1417 C CA . LEU A 1 179 ? -15.780 9.245 43.689 1.00 68.06 179 LEU A CA 1
ATOM 1418 C C . LEU A 1 179 ? -14.981 7.951 43.524 1.00 68.06 179 LEU A C 1
ATOM 1420 O O . LEU A 1 179 ? -14.448 7.683 42.445 1.00 68.06 179 LEU A O 1
ATOM 1424 N N . LYS A 1 180 ? -14.949 7.114 44.569 1.00 73.75 180 LYS A N 1
ATOM 1425 C CA . LYS A 1 180 ? -14.310 5.791 44.503 1.00 73.75 180 LYS A CA 1
ATOM 1426 C C . LYS A 1 180 ? -15.025 4.873 43.522 1.00 73.75 180 LYS A C 1
ATOM 1428 O O . LYS A 1 180 ? -14.357 4.203 42.741 1.00 73.75 180 LYS A O 1
ATOM 1433 N N . MET A 1 181 ? -16.357 4.894 43.514 1.00 72.50 181 MET A N 1
ATOM 1434 C CA . MET A 1 181 ? -17.165 4.141 42.555 1.00 72.50 181 MET A CA 1
ATOM 1435 C C . MET A 1 181 ? -16.849 4.559 41.112 1.00 72.50 181 MET A C 1
ATOM 1437 O O . MET A 1 181 ? -16.559 3.705 40.278 1.00 72.50 181 MET A O 1
ATOM 1441 N N . GLN A 1 182 ? -16.831 5.863 40.818 1.00 68.31 182 GLN A N 1
ATOM 1442 C CA . GLN A 1 182 ? -16.516 6.358 39.475 1.00 68.31 182 GLN A CA 1
ATOM 1443 C C . GLN A 1 182 ? -15.103 5.959 39.035 1.00 68.31 182 GLN A C 1
ATOM 1445 O O . GLN A 1 182 ? -14.922 5.442 37.931 1.00 68.31 182 GLN A O 1
ATOM 1450 N N . HIS A 1 183 ? -14.105 6.166 39.898 1.00 75.12 183 HIS A N 1
ATOM 1451 C CA . HIS A 1 183 ? -12.728 5.789 39.595 1.00 75.12 183 HIS A CA 1
ATOM 1452 C C . HIS A 1 183 ? -12.602 4.283 39.332 1.00 75.12 183 HIS A C 1
ATOM 1454 O O . HIS A 1 183 ? -11.948 3.881 38.369 1.00 75.12 183 HIS A O 1
ATOM 1460 N N . TYR A 1 184 ? -13.275 3.457 40.138 1.00 75.06 184 TYR A N 1
ATOM 1461 C CA . TYR A 1 184 ? -13.259 2.005 40.004 1.00 75.06 184 TYR A CA 1
ATOM 1462 C C . TYR A 1 184 ? -13.931 1.528 38.711 1.00 75.06 184 TYR A C 1
ATOM 1464 O O . TYR A 1 184 ? -13.375 0.675 38.017 1.00 75.06 184 TYR A O 1
ATOM 1472 N N . ILE A 1 185 ? -15.089 2.097 38.355 1.00 74.75 185 ILE A N 1
ATOM 1473 C CA . ILE A 1 185 ? -15.783 1.797 37.094 1.00 74.75 185 ILE A CA 1
ATOM 1474 C C . ILE A 1 185 ? -14.858 2.087 35.909 1.00 74.75 185 ILE A C 1
ATOM 1476 O O . ILE A 1 185 ? -14.705 1.229 35.042 1.00 74.75 185 ILE A O 1
ATOM 1480 N N . LEU A 1 186 ? -14.184 3.241 35.897 1.00 71.00 186 LEU A N 1
ATOM 1481 C CA . LEU A 1 186 ? -13.260 3.615 34.821 1.00 71.00 186 LEU A CA 1
ATOM 1482 C C . LEU A 1 186 ? -12.047 2.677 34.725 1.00 71.00 186 LEU A C 1
ATOM 1484 O O . LEU A 1 186 ? -11.627 2.323 33.627 1.00 71.00 186 LEU A O 1
ATOM 1488 N N . THR A 1 187 ? -11.496 2.246 35.861 1.00 71.50 187 THR A N 1
ATOM 1489 C CA . THR A 1 187 ? -10.288 1.402 35.884 1.00 71.50 187 THR A CA 1
ATOM 1490 C C . THR A 1 187 ? -10.554 -0.088 35.699 1.00 71.50 187 THR A C 1
ATOM 1492 O O . THR A 1 187 ? -9.656 -0.783 35.228 1.00 71.50 187 THR A O 1
ATOM 1495 N N . ASN A 1 188 ? -11.746 -0.594 36.031 1.00 71.88 188 ASN A N 1
ATOM 1496 C CA . ASN A 1 188 ? -12.025 -2.038 36.048 1.00 71.88 188 ASN A CA 1
ATOM 1497 C C . ASN A 1 188 ? -13.131 -2.465 35.077 1.00 71.88 188 ASN A C 1
ATOM 1499 O O . ASN A 1 188 ? -13.015 -3.515 34.444 1.00 71.88 188 ASN A O 1
ATOM 1503 N N . VAL A 1 189 ? -14.196 -1.669 34.941 1.00 72.19 189 VAL A N 1
ATOM 1504 C CA . VAL A 1 189 ? -15.360 -2.017 34.107 1.00 72.19 189 VAL A CA 1
ATOM 1505 C C . VAL A 1 189 ? -15.201 -1.455 32.696 1.00 72.19 189 VAL A C 1
ATOM 1507 O O . VAL A 1 189 ? -15.321 -2.195 31.720 1.00 72.19 189 VAL A O 1
ATOM 1510 N N . LEU A 1 190 ? -14.850 -0.173 32.593 1.00 71.19 190 LEU A N 1
ATOM 1511 C CA . LEU A 1 190 ? -14.611 0.570 31.349 1.00 71.19 190 LEU A CA 1
ATOM 1512 C C . LEU A 1 190 ? -13.117 0.674 31.012 1.00 71.19 190 LEU A C 1
ATOM 1514 O O . LEU A 1 190 ? -12.688 1.576 30.300 1.00 71.19 190 LEU A O 1
ATOM 1518 N N . ASN A 1 191 ? -12.321 -0.258 31.533 1.00 74.44 191 ASN A N 1
ATOM 1519 C CA . ASN A 1 191 ? -10.887 -0.307 31.296 1.00 74.44 191 ASN A CA 1
ATOM 1520 C C . ASN A 1 191 ? -10.586 -0.398 29.789 1.00 74.44 191 ASN A C 1
ATOM 1522 O O . ASN A 1 191 ? -10.947 -1.384 29.144 1.00 74.44 191 ASN A O 1
ATOM 1526 N N . VAL A 1 192 ? -9.893 0.608 29.252 1.00 65.88 192 VAL A N 1
ATOM 1527 C CA . VAL A 1 192 ? -9.594 0.705 27.814 1.00 65.88 192 VAL A CA 1
ATOM 1528 C C . VAL A 1 192 ? -8.778 -0.495 27.324 1.00 65.88 192 VAL A C 1
ATOM 1530 O O . VAL A 1 192 ? -9.131 -1.088 26.314 1.00 65.88 192 VAL A O 1
ATOM 1533 N N . GLU A 1 193 ? -7.754 -0.933 28.065 1.00 66.31 193 GLU A N 1
ATOM 1534 C CA . GLU A 1 193 ? -6.900 -2.074 27.680 1.00 66.31 193 GLU A CA 1
ATOM 1535 C C . GLU A 1 193 ? -7.648 -3.416 27.649 1.00 66.31 193 GLU A C 1
ATOM 1537 O O . GLU A 1 193 ? -7.248 -4.359 26.961 1.00 66.31 193 GLU A O 1
ATOM 1542 N N . TYR A 1 194 ? -8.708 -3.556 28.443 1.00 70.44 194 TYR A N 1
ATOM 1543 C CA . TYR A 1 194 ? -9.567 -4.734 28.403 1.00 70.44 194 TYR A CA 1
ATOM 1544 C C . TYR A 1 194 ? -10.418 -4.743 27.133 1.00 70.44 194 TYR A C 1
ATOM 1546 O O . TYR A 1 194 ? -10.443 -5.749 26.426 1.00 70.44 194 TYR A O 1
ATOM 1554 N N . TRP A 1 195 ? -11.086 -3.629 26.832 1.00 69.00 195 TRP A N 1
ATOM 1555 C CA . TRP A 1 195 ? -11.960 -3.536 25.663 1.00 69.00 195 TRP A CA 1
ATOM 1556 C C . TRP A 1 195 ? -11.170 -3.564 24.354 1.00 69.00 195 TRP A C 1
ATOM 1558 O O . TRP A 1 195 ? -11.590 -4.250 23.426 1.00 69.00 195 TRP A O 1
ATOM 1568 N N . ASP A 1 196 ? -9.970 -2.976 24.327 1.00 62.22 196 ASP A N 1
ATOM 1569 C CA . ASP A 1 196 ? -9.025 -3.092 23.210 1.00 62.22 196 ASP A CA 1
ATOM 1570 C C . ASP A 1 196 ? -8.641 -4.552 22.907 1.00 62.22 196 ASP A C 1
ATOM 1572 O O . ASP A 1 196 ? -8.327 -4.868 21.767 1.00 62.22 196 ASP A O 1
ATOM 1576 N N . ARG A 1 197 ? -8.663 -5.460 23.894 1.00 63.16 197 ARG A N 1
ATOM 1577 C CA . ARG A 1 197 ? -8.370 -6.892 23.680 1.00 63.16 197 ARG A CA 1
ATOM 1578 C C . ARG A 1 197 ? -9.572 -7.722 23.247 1.00 63.16 197 ARG A C 1
ATOM 1580 O O . ARG A 1 197 ? -9.378 -8.818 22.744 1.00 63.16 197 ARG A O 1
ATOM 1587 N N . ILE A 1 198 ? -10.788 -7.259 23.520 1.00 63.56 198 ILE A N 1
ATOM 1588 C CA . ILE A 1 198 ? -12.021 -7.980 23.166 1.00 63.56 198 ILE A CA 1
ATOM 1589 C C . ILE A 1 198 ? -12.540 -7.559 21.792 1.00 63.56 198 ILE A C 1
ATOM 1591 O O . ILE A 1 198 ? -13.220 -8.342 21.135 1.00 63.56 198 ILE A O 1
ATOM 1595 N N . LEU A 1 199 ? -12.242 -6.325 21.388 1.00 55.78 199 LEU A N 1
ATOM 1596 C CA . LEU A 1 199 ? -12.676 -5.725 20.127 1.00 55.78 199 LEU A CA 1
ATOM 1597 C C . LEU A 1 199 ? -11.665 -5.890 18.976 1.00 55.78 199 LEU A C 1
ATOM 1599 O O . LEU A 1 199 ? -11.977 -5.500 17.853 1.00 55.78 199 LEU A O 1
ATOM 1603 N N . VAL A 1 200 ? -10.468 -6.426 19.248 1.00 46.69 200 VAL A N 1
ATOM 1604 C CA . VAL A 1 200 ? -9.410 -6.752 18.267 1.00 46.69 200 VAL A CA 1
ATOM 1605 C C . VAL A 1 200 ? -9.348 -8.255 18.062 1.00 46.69 200 VAL A C 1
ATOM 1607 O O . VAL A 1 200 ? -9.209 -8.667 16.890 1.00 46.69 200 VAL A O 1
#

Radius of gyration: 27.97 Å; chains: 1; bounding box: 68×26×88 Å

Organism: NCBI:txid367791

pLDDT: mean 79.6, std 16.21, range [43.62, 98.06]

Secondary structure (DSSP, 8-state):
-HHHHHHHHHHHHHHHHHHHHHHHHHHHTT----HHHHHHHHHHT---HHHHHHHHHHHHTT-S--HHHHHHHHHTT--HHHHHHHHHHTTT-TT--HHHHHHHHHTT--HHHHHHHHHS-EEEEEEEEEETTEEEEEEEEEPPPTT----HHHHHHHHHHHHHHHHHHHHT-----HHHHHHHIIIIIS-HHHHHHH--